Protein AF-A8LTN4-F1 (afdb_monomer_lite)

InterPro domains:
  IPR027417 P-loop containing nucleoside triphosphate hydrolase [G3DSA:3.40.50.300] (1-165)
  IPR027417 P-loop containing nucleoside triphosphate hydrolase [SSF52540] (2-183)

Radius of gyration: 18.14 Å; chains: 1; bounding box: 47×33×53 Å

Organism: Dinoroseobacter shibae (strain DSM 16493 / NCIMB 14021 / DFL 12) (NCBI:txid398580)

Structure (mmCIF, N/CA/C/O backbone):
data_AF-A8LTN4-F1
#
_entry.id   AF-A8LTN4-F1
#
loop_
_atom_site.group_PDB
_atom_site.id
_atom_site.type_symbol
_atom_site.label_atom_id
_atom_site.label_alt_id
_atom_site.label_comp_id
_atom_site.label_asym_id
_atom_site.label_entity_id
_atom_site.label_seq_id
_atom_site.pdbx_PDB_ins_code
_atom_site.Cartn_x
_atom_site.Cartn_y
_atom_site.Cartn_z
_atom_site.occupancy
_atom_site.B_iso_or_equiv
_atom_site.auth_seq_id
_atom_site.auth_comp_id
_atom_site.auth_asym_id
_atom_site.auth_atom_id
_atom_site.pdbx_PDB_model_num
ATOM 1 N N . MET A 1 1 ? -24.593 5.395 8.777 1.00 75.94 1 MET A N 1
ATOM 2 C CA . MET A 1 1 ? -23.132 5.478 8.560 1.00 75.94 1 MET A CA 1
ATOM 3 C C . MET A 1 1 ? -22.896 6.087 7.194 1.00 75.94 1 MET A C 1
ATOM 5 O O . MET A 1 1 ? -23.614 5.720 6.274 1.00 75.94 1 MET A O 1
ATOM 9 N N . ILE A 1 2 ? -21.955 7.022 7.079 1.00 84.44 2 ILE A N 1
ATOM 10 C CA . ILE A 1 2 ? -21.541 7.612 5.800 1.00 84.44 2 ILE A CA 1
ATOM 11 C C . ILE A 1 2 ? -20.083 7.209 5.598 1.00 84.44 2 ILE A C 1
ATOM 13 O O . ILE A 1 2 ? -19.276 7.388 6.509 1.00 84.44 2 ILE A O 1
ATOM 17 N N . CYS A 1 3 ? -19.772 6.638 4.438 1.00 87.94 3 CYS A N 1
ATOM 18 C CA . CYS A 1 3 ? -18.426 6.202 4.083 1.00 87.94 3 CYS A CA 1
ATOM 19 C C . CYS A 1 3 ? -17.972 6.952 2.832 1.00 87.94 3 CYS A C 1
ATOM 21 O O . CYS A 1 3 ? -18.744 7.077 1.883 1.00 87.94 3 CYS A O 1
ATOM 23 N N . ASP A 1 4 ? -16.717 7.392 2.825 1.00 90.94 4 ASP A N 1
ATOM 24 C CA . ASP A 1 4 ? -16.042 7.933 1.646 1.00 90.94 4 ASP A CA 1
ATOM 25 C C . ASP A 1 4 ? -14.815 7.073 1.328 1.00 90.94 4 ASP A C 1
ATOM 27 O O . ASP A 1 4 ? -14.063 6.693 2.229 1.00 90.94 4 ASP A O 1
ATOM 31 N N . ILE A 1 5 ? -14.627 6.739 0.050 1.00 90.12 5 ILE A N 1
ATOM 32 C CA . ILE A 1 5 ? -13.500 5.924 -0.415 1.00 90.12 5 ILE A CA 1
ATOM 33 C C . ILE A 1 5 ? -12.696 6.747 -1.416 1.00 90.12 5 ILE A C 1
ATOM 35 O O . ILE A 1 5 ? -12.924 6.691 -2.624 1.00 90.12 5 ILE A O 1
ATOM 39 N N . THR A 1 6 ? -11.704 7.472 -0.903 1.00 90.56 6 THR A N 1
ATOM 40 C CA . THR A 1 6 ? -10.815 8.308 -1.714 1.00 90.56 6 THR A CA 1
ATOM 41 C C . THR A 1 6 ? -9.360 7.843 -1.571 1.00 90.56 6 THR A C 1
ATOM 43 O O . THR A 1 6 ? -8.697 8.178 -0.589 1.00 90.56 6 THR A O 1
ATOM 46 N N . PRO A 1 7 ? -8.783 7.121 -2.560 1.00 87.56 7 PRO A N 1
ATOM 47 C CA . PRO A 1 7 ? -7.397 6.635 -2.489 1.00 87.56 7 PRO A CA 1
ATOM 48 C C . PRO A 1 7 ? -6.344 7.736 -2.293 1.00 87.56 7 PRO A C 1
ATOM 50 O O . PRO A 1 7 ? -5.258 7.481 -1.774 1.00 87.56 7 PRO A O 1
ATOM 53 N N . ALA A 1 8 ? -6.647 8.974 -2.702 1.00 89.56 8 ALA A N 1
ATOM 54 C CA . ALA A 1 8 ? -5.768 10.123 -2.492 1.00 89.56 8 ALA A CA 1
ATOM 55 C C . ALA A 1 8 ? -5.604 10.497 -1.008 1.00 89.56 8 ALA A C 1
ATOM 57 O O . ALA A 1 8 ? -4.622 11.153 -0.665 1.00 89.56 8 ALA A O 1
ATOM 58 N N . TYR A 1 9 ? -6.490 10.036 -0.118 1.00 92.94 9 TYR A N 1
ATOM 59 C CA . TYR A 1 9 ? -6.322 10.246 1.318 1.00 92.94 9 TYR A CA 1
ATOM 60 C C . TYR A 1 9 ? -5.067 9.569 1.858 1.00 92.94 9 TYR A C 1
ATOM 62 O O . TYR A 1 9 ? -4.409 10.136 2.718 1.00 92.94 9 TYR A O 1
ATOM 70 N N . GLY A 1 10 ? -4.635 8.454 1.261 1.00 90.06 10 GLY A N 1
ATOM 71 C CA . GLY A 1 10 ? -3.428 7.735 1.670 1.00 90.06 10 GLY A CA 1
ATOM 72 C C . GLY A 1 10 ? -2.110 8.500 1.495 1.00 90.06 10 GLY A C 1
ATOM 73 O O . GLY A 1 10 ? -1.066 7.946 1.817 1.00 90.06 10 GLY A O 1
ATOM 74 N N . VAL A 1 11 ? -2.109 9.739 0.985 1.00 92.31 11 VAL A N 1
ATOM 75 C CA . VAL A 1 11 ? -0.904 10.590 0.912 1.00 92.31 11 VAL A CA 1
ATOM 76 C C . VAL A 1 11 ? -1.016 11.885 1.715 1.00 92.31 11 VAL A C 1
ATOM 78 O O . VAL A 1 11 ? -0.105 12.714 1.657 1.00 92.31 11 VAL A O 1
ATOM 81 N N . LEU A 1 12 ? -2.089 12.060 2.484 1.00 94.00 12 LEU A N 1
ATOM 82 C CA . LEU A 1 12 ? -2.283 13.238 3.325 1.00 94.00 12 LEU A CA 1
ATOM 83 C C . LEU A 1 12 ? -1.253 13.308 4.460 1.00 94.00 12 LEU A C 1
ATOM 85 O O . LEU A 1 12 ? -0.535 12.349 4.755 1.00 94.00 12 LEU A O 1
ATOM 89 N N . ASN A 1 13 ? -1.151 14.488 5.069 1.00 95.00 13 ASN A N 1
ATOM 90 C CA . ASN A 1 13 ? -0.332 14.715 6.253 1.00 95.00 13 ASN A CA 1
ATOM 91 C C . ASN A 1 13 ? -1.188 14.616 7.531 1.00 95.00 13 ASN A C 1
ATOM 93 O O . ASN A 1 13 ? -2.418 14.615 7.482 1.00 95.00 13 ASN A O 1
ATOM 97 N N . THR A 1 14 ? -0.524 14.586 8.686 1.00 96.25 14 THR A N 1
ATOM 98 C CA . THR A 1 14 ? -1.176 14.507 10.002 1.00 96.25 14 THR A CA 1
ATOM 99 C C . THR A 1 14 ? -2.173 15.637 10.256 1.00 96.25 14 THR A C 1
ATOM 101 O O . THR A 1 14 ? -3.191 15.401 10.898 1.00 96.25 14 THR A O 1
ATOM 104 N N . ILE A 1 15 ? -1.911 16.851 9.759 1.00 96.44 15 ILE A N 1
ATOM 105 C CA . ILE A 1 15 ? -2.799 18.004 9.970 1.00 96.44 15 ILE A CA 1
ATOM 106 C C . ILE A 1 15 ? -4.160 17.728 9.329 1.00 96.44 15 ILE A C 1
ATOM 108 O O . ILE A 1 15 ? -5.178 17.857 9.998 1.00 96.44 15 ILE A O 1
ATOM 112 N N . ILE A 1 16 ? -4.189 17.267 8.076 1.00 95.44 16 ILE A N 1
ATOM 113 C CA . ILE A 1 16 ? -5.458 17.003 7.387 1.00 95.44 16 ILE A CA 1
ATOM 114 C C . ILE A 1 16 ? -6.234 15.863 8.056 1.00 95.44 16 ILE A C 1
ATOM 116 O O . ILE A 1 16 ? -7.442 15.983 8.238 1.00 95.44 16 ILE A O 1
ATOM 120 N N . TYR A 1 17 ? -5.568 14.791 8.495 1.00 95.44 17 TYR A N 1
ATOM 121 C CA . TYR A 1 17 ? -6.251 13.725 9.237 1.00 95.44 17 TYR A CA 1
ATOM 122 C C . TYR A 1 17 ? -6.862 14.220 10.559 1.00 95.44 17 TYR A C 1
ATOM 124 O O . TYR A 1 17 ? -7.960 13.794 10.916 1.00 95.44 17 TYR A O 1
ATOM 132 N N . LYS A 1 18 ? -6.199 15.153 11.261 1.00 94.38 18 LYS A N 1
ATOM 133 C CA . LYS A 1 18 ? -6.757 15.800 12.461 1.00 94.38 18 LYS A CA 1
ATOM 134 C C . LYS A 1 18 ? -7.977 16.658 12.136 1.00 94.38 18 LYS A C 1
ATOM 136 O O . LYS A 1 18 ? -8.949 16.624 12.884 1.00 94.38 18 LYS A O 1
ATOM 141 N N . GLU A 1 19 ? -7.965 17.379 11.018 1.00 94.25 19 GLU A N 1
ATOM 142 C CA . GLU A 1 19 ? -9.145 18.130 10.573 1.00 94.25 19 GLU A CA 1
ATOM 143 C C . GLU A 1 19 ? -10.324 17.201 10.252 1.00 94.25 19 GLU A C 1
ATOM 145 O O . GLU A 1 19 ? -11.451 17.492 10.641 1.00 94.25 19 GLU A O 1
ATOM 150 N N . MET A 1 20 ? -10.085 16.031 9.646 1.00 92.81 20 MET A N 1
ATOM 151 C CA . MET A 1 20 ? -11.151 15.040 9.416 1.00 92.81 20 MET A CA 1
ATOM 152 C C . MET A 1 20 ? -11.798 14.571 10.730 1.00 92.81 20 MET A C 1
ATOM 154 O O . MET A 1 20 ? -13.018 14.437 10.794 1.00 92.81 20 MET A O 1
ATOM 158 N N . GLN A 1 21 ? -11.002 14.389 11.789 1.00 90.94 21 GLN A N 1
ATOM 159 C CA . GLN A 1 21 ? -11.494 14.040 13.131 1.00 90.94 21 GLN A CA 1
ATOM 160 C C . GLN A 1 21 ? -12.301 15.165 13.801 1.00 90.94 21 GLN A C 1
ATOM 162 O O . GLN A 1 21 ? -13.123 14.895 14.674 1.00 90.94 21 GLN A O 1
ATOM 167 N N . ARG A 1 22 ? -12.094 16.428 13.405 1.00 90.56 22 ARG A N 1
ATOM 168 C CA . ARG A 1 22 ? -12.858 17.579 13.921 1.00 90.56 22 ARG A CA 1
ATOM 169 C C . ARG A 1 22 ? -14.252 17.686 13.316 1.00 90.56 22 ARG A C 1
ATOM 171 O O . ARG A 1 22 ? -15.144 18.226 13.962 1.00 90.56 22 ARG A O 1
ATOM 178 N N . VAL A 1 23 ? -14.440 17.186 12.096 1.00 89.56 23 VAL A N 1
ATOM 179 C CA . VAL A 1 23 ? -15.748 17.187 11.423 1.00 89.56 23 VAL A CA 1
ATOM 180 C C . VAL A 1 23 ? -16.678 16.146 12.049 1.00 89.56 23 VAL A C 1
ATOM 182 O O . VAL A 1 23 ? -17.850 16.426 12.287 1.00 89.56 23 VAL A O 1
ATOM 185 N N . ALA A 1 24 ? -16.161 14.945 12.311 1.00 85.56 24 ALA A N 1
ATOM 186 C CA . ALA A 1 24 ? -16.893 13.839 12.918 1.00 85.56 24 ALA A CA 1
ATOM 187 C C . ALA A 1 24 ? -15.905 12.822 13.521 1.00 85.56 24 ALA A C 1
ATOM 189 O O . ALA A 1 24 ? -14.755 12.777 13.076 1.00 85.56 24 ALA A O 1
ATOM 190 N N . PRO A 1 25 ? -16.336 11.957 14.465 1.00 84.19 25 PRO A N 1
ATOM 191 C CA . PRO A 1 25 ? -15.515 10.859 14.981 1.00 84.19 25 PRO A CA 1
ATOM 192 C C . PRO A 1 25 ? -15.275 9.806 13.887 1.00 84.19 25 PRO A C 1
ATOM 194 O O . PRO A 1 25 ? -15.961 8.785 13.802 1.00 84.19 25 PRO A O 1
ATOM 197 N N . ALA A 1 26 ? -14.327 10.088 12.996 1.00 91.06 26 ALA A N 1
ATOM 198 C CA . ALA A 1 26 ? -14.058 9.277 11.823 1.00 91.06 26 ALA A CA 1
ATOM 199 C C . ALA A 1 26 ? -13.293 8.001 12.199 1.00 91.06 26 ALA A C 1
ATOM 201 O O . ALA A 1 26 ? -12.460 7.984 13.109 1.00 91.06 26 ALA A O 1
ATOM 202 N N . LYS A 1 27 ? -13.564 6.929 11.456 1.00 94.25 27 LYS A N 1
ATOM 203 C CA . LYS A 1 27 ? -12.774 5.699 11.459 1.00 94.25 27 LYS A CA 1
ATOM 204 C C . LYS A 1 27 ? -12.014 5.622 10.142 1.00 94.25 27 LYS A C 1
ATOM 206 O O . LYS A 1 27 ? -12.600 5.806 9.077 1.00 94.25 27 LYS A O 1
ATOM 211 N N . PHE A 1 28 ? -10.722 5.349 10.211 1.00 95.69 28 PHE A N 1
ATOM 212 C CA . PHE A 1 28 ? -9.850 5.177 9.062 1.00 95.69 28 PHE A CA 1
ATOM 213 C C . PHE A 1 28 ? -9.640 3.689 8.793 1.00 95.69 28 PHE A C 1
ATOM 215 O O . PHE A 1 28 ? -9.231 2.934 9.672 1.00 95.69 28 PHE A O 1
ATOM 222 N N . LEU A 1 29 ? -9.890 3.277 7.555 1.00 95.62 29 LEU A N 1
ATOM 223 C CA . LEU A 1 29 ? -9.506 1.966 7.047 1.00 95.62 29 LEU A CA 1
ATOM 224 C C . LEU A 1 29 ? -8.377 2.181 6.042 1.00 95.62 29 LEU A C 1
ATOM 226 O O . LEU A 1 29 ? -8.580 2.798 4.996 1.00 95.62 29 LEU A O 1
ATOM 230 N N . PHE A 1 30 ? -7.184 1.692 6.367 1.00 95.75 30 PHE A N 1
ATOM 231 C CA . PHE A 1 30 ? -6.029 1.751 5.483 1.00 95.75 30 PHE A CA 1
ATOM 232 C C . PHE A 1 30 ? -5.754 0.377 4.877 1.00 95.75 30 PHE A C 1
ATOM 234 O O . PHE A 1 30 ? -5.423 -0.583 5.574 1.00 95.75 30 PHE A O 1
ATOM 241 N N . LEU A 1 31 ? -5.904 0.296 3.558 1.00 94.38 31 LEU A N 1
ATOM 242 C CA . LEU A 1 31 ? -5.712 -0.925 2.793 1.00 94.38 31 LEU A CA 1
ATOM 243 C C . LEU A 1 31 ? -4.354 -0.893 2.093 1.00 94.38 31 LEU A C 1
ATOM 245 O O . LEU A 1 31 ? -4.122 -0.076 1.200 1.00 94.38 31 LEU A O 1
ATOM 249 N N . MET A 1 32 ? -3.470 -1.800 2.487 1.00 95.19 32 MET A N 1
ATOM 250 C CA . MET A 1 32 ? -2.186 -2.015 1.829 1.00 95.19 32 MET A CA 1
ATOM 251 C C . MET A 1 32 ? -2.333 -3.081 0.749 1.00 95.19 32 MET A C 1
ATOM 253 O O . MET A 1 32 ? -3.198 -3.941 0.821 1.00 95.19 32 MET A O 1
ATOM 257 N N . ARG A 1 33 ? -1.462 -3.043 -0.247 1.00 94.75 33 ARG A N 1
ATOM 258 C CA . ARG A 1 33 ? -1.307 -4.078 -1.278 1.00 94.75 33 ARG A CA 1
ATOM 259 C C . ARG A 1 33 ? 0.184 -4.339 -1.446 1.00 94.75 33 ARG A C 1
ATOM 261 O O . ARG A 1 33 ? 0.963 -3.480 -1.027 1.00 94.75 33 ARG A O 1
ATOM 268 N N . ASP A 1 34 ? 0.596 -5.445 -2.053 1.00 95.62 34 ASP A N 1
ATOM 269 C CA . ASP A 1 34 ? 2.007 -5.668 -2.380 1.00 95.62 34 ASP A CA 1
ATOM 270 C C . ASP A 1 34 ? 2.629 -4.380 -2.971 1.00 95.62 34 ASP A C 1
ATOM 272 O O . ASP A 1 34 ? 2.089 -3.829 -3.943 1.00 95.62 34 ASP A O 1
ATOM 276 N N . PRO A 1 35 ? 3.684 -3.816 -2.338 1.00 95.38 35 PRO A N 1
ATOM 277 C CA . PRO A 1 35 ? 4.256 -2.535 -2.731 1.00 95.38 35 PRO A CA 1
ATOM 278 C C . PRO A 1 35 ? 4.587 -2.447 -4.222 1.00 95.38 35 PRO A C 1
ATOM 280 O O . PRO A 1 35 ? 4.307 -1.405 -4.835 1.00 95.38 35 PRO A O 1
ATOM 283 N N . VAL A 1 36 ? 5.135 -3.526 -4.797 1.00 96.00 36 VAL A N 1
ATOM 284 C CA . VAL A 1 36 ? 5.486 -3.611 -6.218 1.00 96.00 36 VAL A CA 1
ATOM 285 C C . VAL A 1 36 ? 4.234 -3.673 -7.085 1.00 96.00 36 VAL A C 1
ATOM 287 O O . VAL A 1 36 ? 4.115 -2.856 -7.996 1.00 96.00 36 VAL A O 1
ATOM 290 N N . ASP A 1 37 ? 3.264 -4.542 -6.795 1.00 93.88 37 ASP A N 1
ATOM 291 C CA . ASP A 1 37 ? 2.034 -4.649 -7.596 1.00 93.88 37 ASP A CA 1
ATOM 292 C C . ASP A 1 37 ? 1.206 -3.363 -7.567 1.00 93.88 37 ASP A C 1
ATOM 294 O O . ASP A 1 37 ? 0.667 -2.917 -8.590 1.00 93.88 37 ASP A O 1
ATOM 298 N N . ARG A 1 38 ? 1.129 -2.718 -6.399 1.00 92.81 38 ARG A N 1
ATOM 299 C CA . ARG A 1 38 ? 0.486 -1.412 -6.247 1.00 92.81 38 ARG A CA 1
ATOM 300 C C . ARG A 1 38 ? 1.206 -0.356 -7.083 1.00 92.81 38 ARG A C 1
ATOM 302 O O . ARG A 1 38 ? 0.535 0.422 -7.769 1.00 92.81 38 ARG A O 1
ATOM 309 N N . LEU A 1 39 ? 2.543 -0.315 -7.056 1.00 93.88 39 LEU A N 1
ATOM 310 C CA . LEU A 1 39 ? 3.293 0.657 -7.852 1.00 93.88 39 LEU A CA 1
ATOM 311 C C . LEU A 1 39 ? 3.150 0.374 -9.344 1.00 93.88 39 LEU A C 1
ATOM 313 O O . LEU A 1 39 ? 2.869 1.289 -10.109 1.00 93.88 39 LEU A O 1
ATOM 317 N N . TRP A 1 40 ? 3.262 -0.887 -9.751 1.00 94.44 40 TRP A N 1
ATOM 318 C CA . TRP A 1 40 ? 3.098 -1.311 -11.135 1.00 94.44 40 TRP A CA 1
ATOM 319 C C . TRP A 1 40 ? 1.730 -0.921 -11.692 1.00 94.44 40 TRP A C 1
ATOM 321 O O . TRP A 1 40 ? 1.630 -0.381 -12.794 1.00 94.44 40 TRP A O 1
ATOM 331 N N . SER A 1 41 ? 0.665 -1.095 -10.904 1.00 91.12 41 SER A N 1
ATOM 332 C CA . SER A 1 41 ? -0.665 -0.611 -11.277 1.00 91.12 41 SER A CA 1
ATOM 333 C C . SER A 1 41 ? -0.681 0.901 -11.521 1.00 91.12 41 SER A C 1
ATOM 335 O O . SER A 1 41 ? -1.288 1.358 -12.488 1.00 91.12 41 SER A O 1
ATOM 337 N N . GLN A 1 42 ? 0.014 1.683 -10.690 1.00 90.75 42 GLN A N 1
ATOM 338 C CA . GLN A 1 42 ? 0.129 3.133 -10.876 1.00 90.75 42 GLN A CA 1
ATOM 339 C C . GLN A 1 42 ? 0.945 3.510 -12.109 1.00 90.75 42 GLN A C 1
ATOM 341 O O . GLN A 1 42 ? 0.573 4.464 -12.789 1.00 90.75 42 GLN A O 1
ATOM 346 N N . VAL A 1 43 ? 2.010 2.766 -12.424 1.00 93.06 43 VAL A N 1
ATOM 347 C CA . VAL A 1 43 ? 2.780 2.958 -13.662 1.00 93.06 43 VAL A CA 1
ATOM 348 C C . VAL A 1 43 ? 1.876 2.759 -14.869 1.00 93.06 43 VAL A C 1
ATOM 350 O O . VAL A 1 43 ? 1.751 3.669 -15.687 1.00 93.06 43 VAL A O 1
ATOM 353 N N . ARG A 1 44 ? 1.172 1.621 -14.937 1.00 93.31 44 ARG A N 1
ATOM 354 C CA . ARG A 1 44 ? 0.261 1.311 -16.046 1.00 93.31 44 ARG A CA 1
ATOM 355 C C . ARG A 1 44 ? -0.818 2.377 -16.211 1.00 93.31 44 ARG A C 1
ATOM 357 O O . ARG A 1 44 ? -1.013 2.878 -17.313 1.00 93.31 44 ARG A O 1
ATOM 364 N N . MET A 1 45 ? -1.481 2.768 -15.120 1.00 90.31 45 MET A N 1
ATOM 365 C CA . MET A 1 45 ? -2.502 3.822 -15.153 1.00 90.31 45 MET A CA 1
ATOM 366 C C . MET A 1 45 ? -1.920 5.173 -15.587 1.00 90.31 45 MET A C 1
ATOM 368 O O . MET A 1 45 ? -2.521 5.871 -16.396 1.00 90.31 45 MET A O 1
ATOM 372 N N . GLY A 1 46 ? -0.742 5.537 -15.076 1.00 90.38 46 GLY A N 1
ATOM 373 C CA . GLY A 1 46 ? -0.084 6.801 -15.393 1.00 90.38 46 GLY A CA 1
ATOM 374 C C . GLY A 1 46 ? 0.424 6.882 -16.833 1.00 90.38 46 GLY A C 1
ATOM 375 O O . GLY A 1 46 ? 0.434 7.970 -17.401 1.00 90.38 46 GLY A O 1
ATOM 376 N N . VAL A 1 47 ? 0.834 5.762 -17.435 1.00 92.38 47 VAL A N 1
ATOM 377 C CA . VAL A 1 47 ? 1.190 5.693 -18.861 1.00 92.38 47 VAL A CA 1
ATOM 378 C C . VAL A 1 47 ? -0.069 5.713 -19.729 1.00 92.38 47 VAL A C 1
ATOM 380 O O . VAL A 1 47 ? -0.110 6.470 -20.694 1.00 92.38 47 VAL A O 1
ATOM 383 N N . ALA A 1 48 ? -1.107 4.957 -19.357 1.00 89.69 48 ALA A N 1
ATOM 384 C CA . ALA A 1 48 ? -2.368 4.887 -20.099 1.00 89.69 48 ALA A CA 1
ATOM 385 C C . ALA A 1 48 ? -3.143 6.216 -20.110 1.00 89.69 48 ALA A C 1
ATOM 387 O O . ALA A 1 48 ? -3.838 6.508 -21.073 1.00 89.69 48 ALA A O 1
ATOM 388 N N . ALA A 1 49 ? -3.005 7.040 -19.068 1.00 89.56 49 ALA A N 1
ATOM 389 C CA . ALA A 1 49 ? -3.665 8.344 -18.974 1.00 89.56 49 ALA A CA 1
ATOM 390 C C . ALA A 1 49 ? -2.967 9.469 -19.768 1.00 89.56 49 ALA A C 1
ATOM 392 O O . ALA A 1 49 ? -3.421 10.613 -19.740 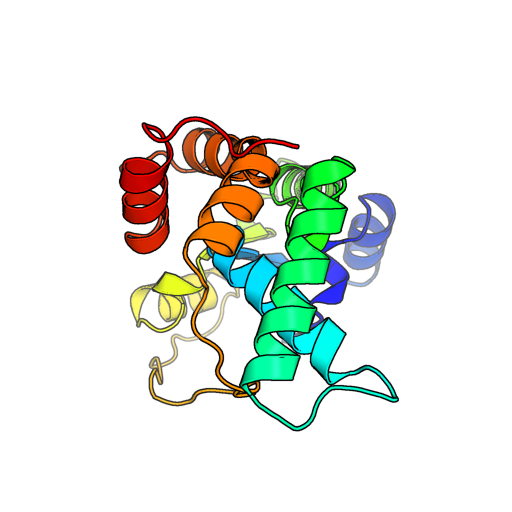1.00 89.56 49 ALA A O 1
ATOM 393 N N . ARG A 1 50 ? -1.840 9.199 -20.441 1.00 90.25 50 ARG A N 1
ATOM 394 C CA . ARG A 1 50 ? -1.132 10.216 -21.238 1.00 90.25 50 ARG A CA 1
ATOM 395 C C . ARG A 1 50 ? -1.894 10.505 -22.529 1.00 90.25 50 ARG A C 1
ATOM 397 O O . ARG A 1 50 ? -2.370 9.588 -23.181 1.00 90.25 50 ARG A O 1
ATOM 404 N N . ALA A 1 51 ? -1.885 11.765 -22.968 1.00 81.50 51 ALA A N 1
ATOM 405 C CA . ALA A 1 51 ? -2.510 12.176 -24.232 1.00 81.50 51 ALA A CA 1
ATOM 406 C C . ALA A 1 51 ? -1.958 11.436 -25.471 1.00 81.50 51 ALA A C 1
ATOM 408 O O . ALA A 1 51 ? -2.647 11.320 -26.474 1.00 81.50 51 ALA A O 1
ATOM 409 N N . LYS A 1 52 ? -0.716 10.938 -25.397 1.00 86.81 52 LYS A N 1
ATOM 410 C CA . LYS A 1 52 ? -0.067 10.097 -26.416 1.00 86.81 52 LYS A CA 1
ATOM 411 C C . LYS A 1 52 ? 0.297 8.728 -25.831 1.00 86.81 52 LYS A C 1
ATOM 413 O O . LYS A 1 52 ? 1.457 8.321 -25.877 1.00 86.81 52 LYS A O 1
ATOM 418 N N . ALA A 1 53 ? -0.648 8.087 -25.147 1.00 85.00 53 ALA A N 1
ATOM 419 C CA . ALA A 1 53 ? -0.446 6.741 -24.623 1.00 85.00 53 ALA A CA 1
ATOM 420 C C . ALA A 1 53 ? -0.268 5.750 -25.791 1.00 85.00 53 ALA A C 1
ATOM 422 O O . ALA A 1 53 ? -1.045 5.816 -26.742 1.00 85.00 53 ALA A O 1
ATOM 423 N N . PRO A 1 54 ? 0.721 4.839 -25.743 1.00 86.19 54 PRO A N 1
ATOM 424 C CA . PRO A 1 54 ? 0.881 3.846 -26.795 1.00 86.19 54 PRO A CA 1
ATOM 425 C C . PRO A 1 54 ? -0.325 2.907 -26.878 1.00 86.19 54 PRO A C 1
ATOM 427 O O . PRO A 1 54 ? -0.739 2.320 -25.872 1.00 86.19 54 PRO A O 1
ATOM 430 N N . GLU A 1 55 ? -0.877 2.748 -28.078 1.00 86.19 55 GLU A N 1
ATOM 431 C CA . GLU A 1 55 ? -1.972 1.811 -28.339 1.00 86.19 55 GLU A CA 1
ATOM 432 C C . GLU A 1 55 ? -1.456 0.382 -28.506 1.00 86.19 55 GLU A C 1
ATOM 434 O O . GLU A 1 55 ? -2.092 -0.553 -28.018 1.00 86.19 55 GLU A O 1
ATOM 439 N N . ASP A 1 56 ? -0.268 0.204 -29.086 1.00 91.44 56 ASP A N 1
ATOM 440 C CA . ASP A 1 56 ? 0.364 -1.105 -29.223 1.00 91.44 56 ASP A CA 1
ATOM 441 C C . ASP A 1 56 ? 0.800 -1.674 -27.850 1.00 91.44 56 ASP A C 1
ATOM 443 O O . ASP A 1 56 ? 1.348 -0.938 -27.017 1.00 91.44 56 ASP A O 1
ATOM 447 N N . PRO A 1 57 ? 0.527 -2.961 -27.548 1.00 88.62 57 PRO A N 1
ATOM 448 C CA . PRO A 1 57 ? 0.928 -3.584 -26.287 1.00 88.62 57 PRO A CA 1
ATOM 449 C C . PRO A 1 57 ? 2.435 -3.569 -26.009 1.00 88.62 57 PRO A C 1
ATOM 451 O O . PRO A 1 57 ? 2.815 -3.344 -24.858 1.00 88.62 57 PRO A O 1
ATOM 454 N N . ALA A 1 58 ? 3.281 -3.781 -27.020 1.00 90.62 58 ALA A N 1
ATOM 455 C CA . ALA A 1 58 ? 4.731 -3.811 -26.847 1.00 90.62 58 ALA A CA 1
ATOM 456 C C . ALA A 1 58 ? 5.277 -2.405 -26.568 1.00 90.62 58 ALA A C 1
ATOM 458 O O . ALA A 1 58 ? 6.079 -2.225 -25.648 1.00 90.62 58 ALA A O 1
ATOM 459 N N . ASP A 1 59 ? 4.772 -1.388 -27.271 1.00 93.00 59 ASP A N 1
ATOM 460 C CA . ASP A 1 59 ? 5.141 0.007 -26.998 1.00 93.00 59 ASP A CA 1
ATOM 461 C C . ASP A 1 59 ? 4.663 0.465 -25.611 1.00 93.00 59 ASP A C 1
ATOM 463 O O . ASP A 1 59 ? 5.356 1.209 -24.907 1.00 93.00 59 ASP A O 1
ATOM 467 N N . PHE A 1 60 ? 3.484 0.005 -25.178 1.00 92.62 60 PHE A N 1
ATOM 468 C CA . PHE A 1 60 ? 2.965 0.287 -23.841 1.00 92.62 60 PHE A CA 1
ATOM 469 C C . PHE A 1 60 ? 3.838 -0.343 -22.748 1.00 92.62 60 PHE A C 1
ATOM 471 O O . PHE A 1 60 ? 4.152 0.319 -21.751 1.00 92.62 60 PHE A O 1
ATOM 478 N N . GLU A 1 61 ? 4.265 -1.592 -22.943 1.00 94.06 61 GLU A N 1
ATOM 479 C CA . GLU A 1 61 ? 5.210 -2.268 -22.055 1.00 94.06 61 GLU A CA 1
ATOM 480 C C . GLU A 1 61 ? 6.549 -1.527 -21.993 1.00 94.06 61 GLU A C 1
ATOM 482 O O . GLU A 1 61 ? 7.019 -1.197 -20.899 1.00 94.06 61 GLU A O 1
ATOM 487 N N . ALA A 1 62 ? 7.116 -1.177 -23.151 1.00 94.25 62 ALA A N 1
ATOM 488 C CA . ALA A 1 62 ? 8.369 -0.437 -23.247 1.00 94.25 62 ALA A CA 1
ATOM 489 C C . ALA A 1 62 ? 8.287 0.924 -22.535 1.00 94.25 62 ALA A C 1
ATOM 491 O O . ALA A 1 62 ? 9.201 1.297 -21.793 1.00 94.25 62 ALA A O 1
ATOM 492 N N . ALA A 1 63 ? 7.172 1.646 -22.682 1.00 94.44 63 ALA A N 1
ATOM 493 C CA . ALA A 1 63 ? 6.940 2.915 -21.997 1.00 94.44 63 ALA A CA 1
ATOM 494 C C . ALA A 1 63 ? 6.826 2.757 -20.469 1.00 94.44 63 ALA A C 1
ATOM 496 O O . ALA A 1 63 ? 7.346 3.593 -19.719 1.00 94.44 63 ALA A O 1
ATOM 497 N N . CYS A 1 64 ? 6.173 1.691 -19.992 1.00 95.00 64 CYS A N 1
ATOM 498 C CA . CYS A 1 64 ? 6.098 1.375 -18.563 1.00 95.00 64 CYS A CA 1
ATOM 499 C C . CYS A 1 64 ? 7.477 1.010 -17.998 1.00 95.00 64 CYS A C 1
ATOM 501 O O . CYS A 1 64 ? 7.867 1.510 -16.941 1.00 95.00 64 CYS A O 1
ATOM 503 N N . LEU A 1 65 ? 8.248 0.192 -18.714 1.00 95.31 65 LEU A N 1
ATOM 504 C CA . LEU A 1 65 ? 9.593 -0.200 -18.304 1.00 95.31 65 LEU A CA 1
ATOM 505 C C . LEU A 1 65 ? 10.557 0.995 -18.294 1.00 95.31 65 LEU A C 1
ATOM 507 O O . LEU A 1 65 ? 11.310 1.168 -17.337 1.00 95.31 65 LEU A O 1
ATOM 511 N N . ALA A 1 66 ? 10.488 1.872 -19.300 1.00 94.62 66 ALA A N 1
ATOM 512 C CA . ALA A 1 66 ? 11.267 3.110 -19.341 1.00 94.62 66 ALA A CA 1
ATOM 513 C C . ALA A 1 66 ? 10.964 4.022 -18.140 1.00 94.62 66 ALA A C 1
ATOM 515 O O . ALA A 1 66 ? 11.878 4.597 -17.547 1.00 94.62 66 ALA A O 1
ATOM 516 N N . TRP A 1 67 ? 9.693 4.111 -17.731 1.00 94.81 67 TRP A N 1
ATOM 517 C CA . TRP A 1 67 ? 9.299 4.848 -16.528 1.00 94.81 67 TRP A CA 1
ATOM 518 C C . TRP A 1 67 ? 9.951 4.276 -15.264 1.00 94.81 67 TRP A C 1
ATOM 520 O O . TRP A 1 67 ? 10.423 5.049 -14.424 1.00 94.81 67 TRP A O 1
ATOM 530 N N . VAL A 1 68 ? 9.978 2.942 -15.132 1.00 95.38 68 VAL A N 1
ATOM 531 C CA . VAL A 1 68 ? 10.574 2.247 -13.979 1.00 95.38 68 VAL A CA 1
ATOM 532 C C . VAL A 1 68 ? 12.084 2.455 -13.953 1.00 95.38 68 VAL A C 1
ATOM 534 O O . VAL A 1 68 ? 12.611 2.862 -12.920 1.00 95.38 68 VAL A O 1
ATOM 537 N N . ARG A 1 69 ? 12.766 2.252 -15.088 1.00 94.56 69 ARG A N 1
ATOM 538 C CA . ARG A 1 69 ? 14.217 2.463 -15.226 1.00 94.56 69 ARG A CA 1
ATOM 539 C C . ARG A 1 69 ? 14.625 3.872 -14.807 1.00 94.56 69 ARG A C 1
ATOM 541 O O . ARG A 1 69 ? 15.502 4.021 -13.965 1.00 94.56 69 ARG A O 1
ATOM 548 N N . GLU A 1 70 ? 13.951 4.898 -15.325 1.00 93.31 70 GLU A N 1
ATOM 549 C CA . GLU A 1 70 ? 14.307 6.290 -15.020 1.00 93.31 70 GLU A CA 1
ATOM 550 C C . GLU A 1 70 ? 14.124 6.641 -13.536 1.00 93.31 70 GLU A C 1
ATOM 552 O O . GLU A 1 70 ? 14.937 7.354 -12.946 1.00 93.31 70 GLU A O 1
ATOM 557 N N . ARG A 1 71 ? 13.067 6.136 -12.892 1.00 91.94 71 ARG A N 1
ATOM 558 C CA . ARG A 1 71 ? 12.832 6.396 -11.462 1.00 91.94 71 ARG A CA 1
ATOM 559 C C . ARG A 1 71 ? 13.727 5.590 -10.546 1.00 91.94 71 ARG A C 1
ATOM 561 O O . ARG A 1 71 ? 14.093 6.104 -9.496 1.00 91.94 71 ARG A O 1
ATOM 568 N N . HIS A 1 72 ? 14.065 4.366 -10.935 1.00 91.81 72 HIS A N 1
ATOM 569 C CA . HIS A 1 72 ? 15.047 3.557 -10.223 1.00 91.81 72 HIS A CA 1
ATOM 570 C C . HIS A 1 72 ? 16.423 4.230 -10.265 1.00 91.81 72 HIS A C 1
ATOM 572 O O . HIS A 1 72 ? 17.003 4.485 -9.218 1.00 91.81 72 HIS A O 1
ATOM 578 N N . ARG A 1 73 ? 16.872 4.664 -11.452 1.00 90.06 73 ARG A N 1
ATOM 579 C CA . ARG A 1 73 ? 18.138 5.392 -11.644 1.00 90.06 73 ARG A CA 1
ATOM 580 C C . ARG A 1 73 ? 18.240 6.679 -10.817 1.00 90.06 73 ARG A C 1
ATOM 582 O O . ARG A 1 73 ? 19.334 7.082 -10.439 1.00 90.06 73 ARG A O 1
ATOM 589 N N . THR A 1 74 ? 17.113 7.350 -10.574 1.00 87.31 74 THR A N 1
ATOM 590 C CA . THR A 1 74 ? 17.056 8.644 -9.870 1.00 87.31 74 THR A CA 1
ATOM 591 C C . THR A 1 74 ? 16.626 8.552 -8.403 1.00 87.31 74 THR A C 1
ATOM 593 O O . THR A 1 74 ? 16.326 9.592 -7.823 1.00 87.31 74 THR A O 1
ATOM 596 N N . ASP A 1 75 ? 16.552 7.350 -7.811 1.00 81.81 75 ASP A N 1
ATOM 597 C CA . ASP A 1 75 ? 16.093 7.120 -6.422 1.00 81.81 75 ASP A CA 1
ATOM 598 C C . ASP A 1 75 ? 14.706 7.699 -6.114 1.00 81.81 75 ASP A C 1
ATOM 600 O O . ASP A 1 75 ? 14.351 8.067 -4.995 1.00 81.81 75 ASP A O 1
ATOM 604 N N . LYS A 1 76 ? 13.863 7.799 -7.139 1.00 84.31 76 LYS A N 1
ATOM 605 C CA . LYS A 1 76 ? 12.524 8.374 -6.993 1.00 84.31 76 LYS A CA 1
ATOM 606 C C . LYS A 1 76 ? 11.469 7.339 -6.647 1.00 84.31 76 LYS A C 1
ATOM 608 O O . LYS A 1 76 ? 10.333 7.741 -6.427 1.00 84.31 76 LYS A O 1
ATOM 613 N N . ILE A 1 77 ? 11.802 6.045 -6.630 1.00 85.25 77 ILE A N 1
ATOM 614 C CA . ILE A 1 77 ? 10.852 4.964 -6.316 1.00 85.25 77 ILE A CA 1
ATOM 615 C C . ILE A 1 77 ? 10.467 4.978 -4.832 1.00 85.25 77 ILE A C 1
ATOM 617 O O . ILE A 1 77 ? 9.276 4.944 -4.526 1.00 85.25 77 ILE A O 1
ATOM 621 N N . GLU A 1 78 ? 11.444 5.089 -3.933 1.00 79.88 78 GLU A N 1
ATOM 622 C CA . GLU A 1 78 ? 11.225 5.117 -2.478 1.00 79.88 78 GLU A CA 1
ATOM 623 C C . GLU A 1 78 ? 10.344 6.300 -2.039 1.00 79.88 78 GLU A C 1
ATOM 625 O O . GLU A 1 78 ? 9.536 6.182 -1.124 1.00 79.88 78 GLU A O 1
ATOM 630 N N . ASN A 1 79 ? 10.432 7.417 -2.768 1.00 78.69 79 ASN A N 1
ATOM 631 C CA . ASN A 1 79 ? 9.739 8.672 -2.478 1.00 78.69 79 ASN A CA 1
ATOM 632 C C . ASN A 1 79 ? 8.310 8.736 -3.051 1.00 78.69 79 ASN A C 1
ATOM 634 O O . ASN A 1 79 ? 7.642 9.774 -3.003 1.00 78.69 79 ASN A O 1
ATOM 638 N N . ILE A 1 80 ? 7.803 7.645 -3.630 1.00 86.88 80 ILE A N 1
ATOM 639 C CA . ILE A 1 80 ? 6.435 7.613 -4.151 1.00 86.88 80 ILE A CA 1
ATOM 640 C C . ILE A 1 80 ? 5.480 7.452 -2.976 1.00 86.88 80 ILE A C 1
ATOM 642 O O . ILE A 1 80 ? 5.209 6.342 -2.539 1.00 86.88 80 ILE A O 1
ATOM 646 N N . HIS A 1 81 ? 4.891 8.559 -2.516 1.00 85.69 81 HIS A N 1
ATOM 647 C CA . HIS A 1 81 ? 4.054 8.592 -1.306 1.00 85.69 81 HIS A CA 1
ATOM 648 C C . HIS A 1 81 ? 2.948 7.532 -1.258 1.00 85.69 81 HIS A C 1
ATOM 650 O O . HIS A 1 81 ? 2.611 7.036 -0.193 1.00 85.69 81 HIS A O 1
ATOM 656 N N . ARG A 1 82 ? 2.358 7.159 -2.402 1.00 85.31 82 ARG A N 1
ATOM 657 C CA . ARG A 1 82 ? 1.309 6.124 -2.426 1.00 85.31 82 ARG A CA 1
ATOM 658 C C . ARG A 1 82 ? 1.843 4.713 -2.134 1.00 85.31 82 ARG A C 1
ATOM 660 O O . ARG A 1 82 ? 1.031 3.806 -1.994 1.00 85.31 82 ARG A O 1
ATOM 667 N N . ALA A 1 83 ? 3.159 4.525 -2.169 1.00 87.94 83 ALA A N 1
ATOM 668 C CA . ALA A 1 83 ? 3.909 3.317 -1.822 1.00 87.94 83 ALA A CA 1
ATOM 669 C C . ALA A 1 83 ? 4.482 3.349 -0.413 1.00 87.94 83 ALA A C 1
ATOM 671 O O . ALA A 1 83 ? 4.933 2.321 0.078 1.00 87.94 83 ALA A O 1
ATOM 672 N N . ASP A 1 84 ? 4.492 4.531 0.193 1.00 92.69 84 ASP A N 1
ATOM 673 C CA . ASP A 1 84 ? 5.187 4.802 1.434 1.00 92.69 84 ASP A CA 1
ATOM 674 C C . ASP A 1 84 ? 4.260 4.526 2.622 1.00 92.69 84 ASP A C 1
ATOM 676 O O . ASP A 1 84 ? 3.664 5.425 3.221 1.00 92.69 84 ASP A O 1
ATOM 680 N N . TYR A 1 85 ? 4.070 3.236 2.903 1.00 95.00 85 TYR A N 1
ATOM 681 C CA . TYR A 1 85 ? 3.199 2.755 3.974 1.00 95.00 85 TYR A CA 1
ATOM 682 C C . TYR A 1 85 ? 3.704 3.201 5.340 1.00 95.00 85 TYR A C 1
ATOM 684 O O . TYR A 1 85 ? 2.883 3.561 6.185 1.00 95.00 85 TYR A O 1
ATOM 692 N N . ALA A 1 86 ? 5.028 3.238 5.524 1.00 95.44 86 ALA A N 1
ATOM 693 C CA . ALA A 1 86 ? 5.659 3.726 6.742 1.00 95.44 86 ALA A CA 1
ATOM 694 C C . ALA A 1 86 ? 5.217 5.159 7.052 1.00 95.44 86 ALA A C 1
ATOM 696 O O . ALA A 1 86 ? 4.629 5.415 8.105 1.00 95.44 86 ALA A O 1
ATOM 697 N N . ARG A 1 87 ? 5.397 6.078 6.095 1.00 95.38 87 ARG A N 1
ATOM 698 C CA . ARG A 1 87 ? 4.946 7.467 6.232 1.00 95.38 87 ARG A CA 1
ATOM 699 C C . ARG A 1 87 ? 3.445 7.549 6.469 1.00 95.38 87 ARG A C 1
ATOM 701 O O . ARG A 1 87 ? 3.008 8.281 7.351 1.00 95.38 87 ARG A O 1
ATOM 708 N N . THR A 1 88 ? 2.632 6.870 5.663 1.00 95.50 88 THR A N 1
ATOM 709 C CA . THR A 1 88 ? 1.175 7.032 5.746 1.00 95.50 88 THR A CA 1
ATOM 710 C C . THR A 1 88 ? 0.617 6.549 7.079 1.00 95.50 88 THR A C 1
ATOM 712 O O . THR A 1 88 ? -0.197 7.260 7.674 1.00 95.50 88 THR A O 1
ATOM 715 N N . LEU A 1 89 ? 1.081 5.399 7.574 1.00 96.06 89 LEU A N 1
ATOM 716 C CA . LEU A 1 89 ? 0.681 4.894 8.884 1.00 96.06 89 LEU A CA 1
ATOM 717 C C . LEU A 1 89 ? 1.198 5.786 10.009 1.00 96.06 89 LEU A C 1
ATOM 719 O O . LEU A 1 89 ? 0.404 6.160 10.863 1.00 96.06 89 LEU A O 1
ATOM 723 N N . GLU A 1 90 ? 2.453 6.238 9.955 1.00 96.19 90 GLU A N 1
ATOM 724 C CA . GLU A 1 90 ? 2.981 7.201 10.928 1.00 96.19 90 GLU A CA 1
ATOM 725 C C . GLU A 1 90 ? 2.110 8.474 10.986 1.00 96.19 90 GLU A C 1
ATOM 727 O O . GLU A 1 90 ? 1.732 8.943 12.063 1.00 96.19 90 GLU A O 1
ATOM 732 N N . LYS A 1 91 ? 1.737 9.043 9.829 1.00 96.56 91 LYS A N 1
ATOM 733 C CA . LYS A 1 91 ? 0.914 10.262 9.787 1.00 96.56 91 LYS A CA 1
ATOM 734 C C . LYS A 1 91 ? -0.507 10.042 10.304 1.00 96.56 91 LYS A C 1
ATOM 736 O O . LYS A 1 91 ? -1.014 10.948 10.970 1.00 96.56 91 LYS A O 1
ATOM 741 N N . LEU A 1 92 ? -1.126 8.898 9.996 1.00 95.62 92 LEU A N 1
ATOM 742 C CA . LEU A 1 92 ? -2.449 8.508 10.501 1.00 95.62 92 LEU A CA 1
ATOM 743 C C . LEU A 1 92 ? -2.422 8.307 12.017 1.00 95.62 92 LEU A C 1
ATOM 745 O O . LEU A 1 92 ? -3.233 8.885 12.731 1.00 95.62 92 LEU A O 1
ATOM 749 N N . GLU A 1 93 ? -1.463 7.537 12.522 1.00 95.44 93 GLU A N 1
ATOM 750 C CA . GLU A 1 93 ? -1.340 7.229 13.948 1.00 95.44 93 GLU A CA 1
ATOM 751 C C . GLU A 1 93 ? -1.088 8.485 14.784 1.00 95.44 93 GLU A C 1
ATOM 753 O O . GLU A 1 93 ? -1.693 8.645 15.843 1.00 95.44 93 GLU A O 1
ATOM 758 N N . ASN A 1 94 ? -0.273 9.416 14.281 1.00 95.88 94 ASN A N 1
ATOM 759 C CA . ASN A 1 94 ? -0.026 10.714 14.918 1.00 95.88 94 ASN A CA 1
ATOM 760 C C . ASN A 1 94 ? -1.232 11.670 14.875 1.00 95.88 94 ASN A C 1
ATOM 762 O O . ASN A 1 94 ? -1.235 12.704 15.553 1.00 95.88 94 ASN A O 1
ATOM 766 N N . ALA A 1 95 ? -2.238 11.377 14.050 1.00 95.00 95 ALA A N 1
ATOM 767 C CA . ALA A 1 95 ? -3.477 12.144 14.002 1.00 95.00 95 ALA A CA 1
ATOM 768 C C . ALA A 1 95 ? -4.523 11.645 15.006 1.00 95.00 95 ALA A C 1
ATOM 770 O O . ALA A 1 95 ? -5.448 12.392 15.322 1.00 95.00 95 ALA A O 1
ATOM 771 N N . LEU A 1 96 ? -4.368 10.417 15.506 1.00 94.25 96 LEU A N 1
ATOM 772 C CA . LEU A 1 96 ? -5.315 9.755 16.396 1.00 94.25 96 LEU A CA 1
ATOM 773 C C . LEU A 1 96 ? -4.817 9.765 17.851 1.00 94.25 96 LEU A C 1
ATOM 775 O O . LEU A 1 96 ? -3.623 9.535 18.076 1.00 94.25 96 LEU A O 1
ATOM 779 N N . PRO A 1 97 ? -5.702 9.979 18.844 1.00 92.44 97 PRO A N 1
ATOM 780 C CA . PRO A 1 97 ? -5.357 9.777 20.249 1.00 92.44 97 PRO A CA 1
ATOM 781 C C . PRO A 1 97 ? -4.908 8.333 20.493 1.00 92.44 97 PRO A C 1
ATOM 783 O O . PRO A 1 97 ? -5.481 7.394 19.934 1.00 92.44 97 PRO A O 1
ATOM 786 N N . VAL A 1 98 ? -3.888 8.145 21.331 1.00 93.25 98 VAL A N 1
ATOM 787 C CA . VAL A 1 98 ? -3.280 6.825 21.577 1.00 93.25 98 VAL A CA 1
ATOM 788 C C . VAL A 1 98 ? -4.313 5.841 22.132 1.00 93.25 98 VAL A C 1
ATOM 790 O O . VAL A 1 98 ? -4.335 4.682 21.738 1.00 93.25 98 VAL A O 1
ATOM 793 N N . GLU A 1 99 ? -5.220 6.329 22.973 1.00 93.12 99 GLU A N 1
ATOM 794 C CA . GLU A 1 99 ? -6.219 5.558 23.716 1.00 93.12 99 GLU A CA 1
ATOM 795 C C . GLU A 1 99 ? -7.347 5.028 22.825 1.00 93.12 99 GLU A C 1
ATOM 797 O O . GLU A 1 99 ? -8.034 4.075 23.182 1.00 93.12 99 GLU A O 1
ATOM 802 N N . THR A 1 100 ? -7.566 5.660 21.671 1.00 90.81 100 THR A N 1
ATOM 803 C CA . THR A 1 100 ? -8.679 5.334 20.762 1.00 90.81 100 THR A CA 1
ATOM 804 C C . THR A 1 100 ? -8.206 4.789 19.420 1.00 90.81 100 THR A C 1
ATOM 806 O O . THR A 1 100 ? -9.025 4.289 18.642 1.00 90.81 100 THR A O 1
ATOM 809 N N . ARG A 1 101 ? -6.891 4.805 19.166 1.00 91.56 101 ARG A N 1
ATOM 810 C CA . ARG A 1 101 ? -6.267 4.430 17.893 1.00 91.56 101 ARG A CA 1
ATOM 811 C C . ARG A 1 101 ? -6.740 3.077 17.366 1.00 91.56 101 ARG A C 1
ATOM 813 O O . ARG A 1 101 ? -7.142 3.011 16.210 1.00 91.56 101 ARG A O 1
ATOM 820 N N . ASP A 1 102 ? -6.792 2.042 18.200 1.00 90.75 102 ASP A N 1
ATOM 821 C CA . ASP A 1 102 ? -7.176 0.685 17.771 1.00 90.75 102 ASP A CA 1
ATOM 822 C C . ASP A 1 102 ? -8.653 0.570 17.353 1.00 90.75 102 ASP A C 1
ATOM 824 O O . ASP A 1 102 ? -9.029 -0.304 16.575 1.00 90.75 102 ASP A O 1
ATOM 828 N N . THR A 1 103 ? -9.501 1.485 17.830 1.00 93.38 103 THR A N 1
ATOM 829 C CA . THR A 1 103 ? -10.925 1.556 17.452 1.00 93.38 103 THR A CA 1
ATOM 830 C C . THR A 1 103 ? -11.194 2.533 16.307 1.00 93.38 103 THR A C 1
ATOM 832 O O . THR A 1 103 ? -12.291 2.539 15.741 1.00 93.38 103 THR A O 1
ATOM 835 N N . GLN A 1 104 ? -10.196 3.347 15.946 1.00 94.94 104 GLN A N 1
ATOM 836 C CA . GLN A 1 104 ? -10.277 4.361 14.896 1.00 94.94 104 GLN A CA 1
ATOM 837 C C . GLN A 1 104 ? -9.413 4.058 13.673 1.00 94.94 104 GLN A C 1
ATOM 839 O O . GLN A 1 104 ? -9.639 4.674 12.635 1.00 94.94 104 GLN A O 1
ATOM 844 N N . LEU A 1 105 ? -8.463 3.126 13.748 1.00 96.19 105 LEU A N 1
ATOM 845 C CA . LEU A 1 105 ? -7.611 2.732 12.633 1.00 96.19 105 LEU A CA 1
ATOM 846 C C . LEU A 1 105 ? -7.640 1.217 12.436 1.00 96.19 105 LEU A C 1
ATOM 848 O O . LEU A 1 105 ? -7.126 0.459 13.252 1.00 96.19 105 LEU A O 1
ATOM 852 N N . LEU A 1 106 ? -8.168 0.786 11.293 1.00 96.69 106 LEU A N 1
ATOM 853 C CA . LEU A 1 106 ? -8.059 -0.590 10.825 1.00 96.69 106 LEU A CA 1
ATOM 854 C C . LEU A 1 106 ? -7.069 -0.659 9.663 1.00 96.69 106 LEU A C 1
ATOM 856 O O . LEU A 1 106 ? -7.203 0.064 8.678 1.00 96.69 106 LEU A O 1
ATOM 860 N N . THR A 1 107 ? -6.099 -1.565 9.763 1.00 96.06 107 THR A N 1
ATOM 861 C CA . THR A 1 107 ? -5.164 -1.881 8.676 1.00 96.06 107 THR A CA 1
ATOM 862 C C . THR A 1 107 ? -5.464 -3.263 8.112 1.00 96.06 107 THR A C 1
ATOM 864 O O . THR A 1 107 ? -5.699 -4.206 8.870 1.00 96.06 107 THR A O 1
ATOM 867 N N . LEU A 1 108 ? -5.495 -3.375 6.784 1.00 95.62 108 LEU A N 1
ATOM 868 C CA . LEU A 1 108 ? -5.790 -4.615 6.060 1.00 95.62 108 LEU A CA 1
ATOM 869 C C . LEU A 1 108 ? -4.866 -4.771 4.851 1.00 95.62 108 LEU A C 1
ATOM 871 O O . LEU A 1 108 ? -4.308 -3.789 4.356 1.00 95.62 108 LEU A O 1
ATOM 875 N N . PHE A 1 109 ? -4.774 -5.998 4.345 1.00 95.88 109 PHE A N 1
ATOM 876 C CA . PHE A 1 109 ? -4.136 -6.317 3.073 1.00 95.88 109 PHE A CA 1
ATOM 877 C C . PHE A 1 109 ? -5.189 -6.549 1.988 1.00 95.88 109 PHE A C 1
ATOM 879 O O . PHE A 1 109 ? -6.207 -7.200 2.215 1.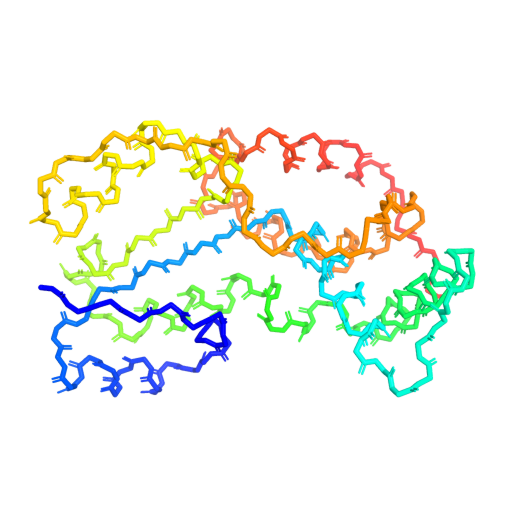00 95.88 109 PHE A O 1
ATOM 886 N N . PHE A 1 110 ? -4.945 -6.010 0.799 1.00 93.62 110 PHE A N 1
ATOM 887 C CA . PHE A 1 110 ? -5.805 -6.145 -0.373 1.00 93.62 110 PHE A CA 1
ATOM 888 C C . PHE A 1 110 ? -5.924 -7.607 -0.801 1.00 93.62 110 PHE A C 1
ATOM 890 O O . PHE A 1 110 ? -6.998 -8.041 -1.206 1.00 93.62 110 PHE A O 1
ATOM 897 N N . GLU A 1 111 ? -4.832 -8.359 -0.685 1.00 92.62 111 GLU A N 1
ATOM 898 C CA . GLU A 1 111 ? -4.745 -9.775 -1.039 1.00 92.62 111 GLU A CA 1
ATOM 899 C C . GLU A 1 111 ? -5.729 -10.644 -0.245 1.00 92.62 111 GLU A C 1
ATOM 901 O O . GLU A 1 111 ? -6.274 -11.598 -0.792 1.00 92.62 111 GLU A O 1
ATOM 906 N N . ASP A 1 112 ? -6.017 -10.259 1.000 1.00 90.12 112 ASP A N 1
ATOM 907 C CA . ASP A 1 112 ? -6.925 -10.980 1.893 1.00 90.12 112 ASP A CA 1
ATOM 908 C C . ASP A 1 112 ? -8.310 -10.322 1.979 1.00 90.12 112 ASP A C 1
ATOM 910 O O . ASP A 1 112 ? -9.189 -10.807 2.693 1.00 90.12 112 ASP A O 1
ATOM 914 N N . LEU A 1 113 ? -8.538 -9.199 1.286 1.00 89.44 113 LEU A N 1
ATOM 915 C CA . LEU A 1 113 ? -9.756 -8.397 1.434 1.00 89.44 113 LEU A CA 1
ATOM 916 C C . LEU A 1 113 ? -11.017 -9.161 1.011 1.00 89.44 113 LEU A C 1
ATOM 918 O O . LEU A 1 113 ? -12.073 -9.005 1.622 1.00 89.44 113 LEU A O 1
ATOM 922 N N . PHE A 1 114 ? -10.908 -9.988 -0.029 1.00 86.94 114 PHE A N 1
ATOM 923 C CA . PHE A 1 114 ? -12.035 -10.674 -0.665 1.00 86.94 114 PHE A CA 1
ATOM 924 C C . PHE A 1 114 ? -12.321 -12.043 -0.033 1.00 86.94 114 PHE A C 1
ATOM 926 O O . PHE A 1 114 ? -12.579 -13.021 -0.731 1.00 86.94 114 PHE A O 1
ATOM 933 N N . CYS A 1 115 ? -12.278 -12.122 1.297 1.00 89.75 115 CYS A N 1
ATOM 934 C CA . CYS A 1 115 ? -12.682 -13.305 2.052 1.00 89.75 115 CYS A CA 1
ATOM 935 C C . CYS A 1 115 ? -13.634 -12.938 3.197 1.00 89.75 115 CYS A C 1
ATOM 937 O O . CYS A 1 115 ? -13.694 -11.786 3.635 1.00 89.75 115 CYS A O 1
ATOM 939 N N . GLN A 1 116 ? -14.368 -13.933 3.705 1.00 92.19 116 GLN A N 1
ATOM 940 C CA . GLN A 1 116 ? -15.344 -13.717 4.776 1.00 92.19 116 GLN A CA 1
ATOM 941 C C . GLN A 1 116 ? -14.692 -13.157 6.050 1.00 92.19 116 GLN A C 1
ATOM 943 O O . GLN A 1 116 ? -15.220 -12.222 6.638 1.00 92.19 116 GLN A O 1
ATOM 948 N N . ALA A 1 117 ? -13.496 -13.633 6.415 1.00 92.62 117 ALA A N 1
ATOM 949 C CA . ALA A 1 117 ? -12.786 -13.158 7.603 1.00 92.62 117 ALA A CA 1
ATOM 950 C C . ALA A 1 117 ? -12.479 -11.647 7.556 1.00 92.62 117 ALA A C 1
ATOM 952 O O . ALA A 1 117 ? -12.633 -10.947 8.558 1.00 92.62 117 ALA A O 1
ATOM 953 N N . SER A 1 118 ? -12.090 -11.119 6.390 1.00 93.50 118 SER A N 1
ATOM 954 C CA . SER A 1 118 ? -11.872 -9.680 6.210 1.00 93.50 118 SER A CA 1
ATOM 955 C C . SER A 1 118 ? -13.180 -8.895 6.241 1.00 93.50 118 SER A C 1
ATOM 957 O O . SER A 1 118 ? -13.228 -7.834 6.864 1.00 93.50 118 SER A O 1
ATOM 959 N N . ALA A 1 119 ? -14.254 -9.417 5.637 1.00 93.62 119 ALA A N 1
ATOM 960 C CA . ALA A 1 119 ? -15.573 -8.791 5.709 1.00 93.62 119 ALA A CA 1
ATOM 961 C C . ALA A 1 119 ? -16.075 -8.686 7.159 1.00 93.62 119 ALA A C 1
ATOM 963 O O . ALA A 1 119 ? -16.495 -7.609 7.587 1.00 93.62 119 ALA A O 1
ATOM 964 N N . ASP A 1 120 ? -15.947 -9.762 7.938 1.00 95.00 120 ASP A N 1
ATOM 965 C CA . ASP A 1 120 ? -16.341 -9.804 9.349 1.00 95.00 120 ASP A CA 1
ATOM 966 C C . ASP A 1 120 ? -15.531 -8.806 10.183 1.00 95.00 120 ASP A C 1
ATOM 968 O O . ASP A 1 120 ? -16.091 -8.042 10.972 1.00 95.00 120 ASP A O 1
ATOM 972 N N . ARG A 1 121 ? -14.212 -8.744 9.959 1.00 95.62 121 ARG A N 1
ATOM 973 C CA . ARG A 1 121 ? -13.314 -7.808 10.649 1.00 95.62 121 ARG A CA 1
ATOM 974 C C . ARG A 1 121 ? -13.650 -6.348 10.339 1.00 95.62 121 ARG A C 1
ATOM 976 O O . ARG A 1 121 ? -13.627 -5.517 11.247 1.00 95.62 121 ARG A O 1
ATOM 983 N N . ILE A 1 122 ? -13.998 -6.032 9.088 1.00 95.50 122 ILE A N 1
ATOM 984 C CA . ILE A 1 122 ? -14.474 -4.696 8.695 1.00 95.50 122 ILE A CA 1
ATOM 985 C C . ILE A 1 122 ? -15.811 -4.388 9.373 1.00 95.50 122 ILE A C 1
ATOM 987 O O . ILE A 1 122 ? -15.959 -3.310 9.944 1.00 95.50 122 ILE A O 1
ATOM 991 N N . CYS A 1 123 ? -16.769 -5.320 9.359 1.00 95.31 123 CYS A N 1
ATOM 992 C CA . CYS A 1 123 ? -18.080 -5.109 9.977 1.00 95.31 123 CYS A CA 1
ATOM 993 C C . CYS A 1 123 ? -17.966 -4.862 11.484 1.00 95.31 123 CYS A C 1
ATOM 995 O O . CYS A 1 123 ? -18.547 -3.901 11.993 1.00 95.31 123 CYS A O 1
ATOM 997 N N . ALA A 1 124 ? -17.153 -5.663 12.177 1.00 95.75 124 ALA A N 1
ATOM 998 C CA . ALA A 1 124 ? -16.869 -5.500 13.598 1.00 95.75 124 ALA A CA 1
ATOM 999 C C . ALA A 1 124 ? -16.205 -4.147 13.896 1.00 95.75 124 ALA A C 1
ATOM 1001 O O . ALA A 1 124 ? -16.649 -3.424 14.786 1.00 95.75 124 ALA A O 1
ATOM 1002 N N . PHE A 1 125 ? -15.192 -3.761 13.112 1.00 96.12 125 PHE A N 1
ATOM 1003 C CA . PHE A 1 125 ? -14.535 -2.460 13.253 1.00 96.12 125 PHE A CA 1
ATOM 1004 C C . PHE A 1 125 ? -15.502 -1.295 13.035 1.00 96.12 125 PHE A C 1
ATOM 1006 O O . PHE A 1 125 ? -15.476 -0.317 13.781 1.00 96.12 125 PHE A O 1
ATOM 1013 N N . LEU A 1 126 ? -16.378 -1.388 12.036 1.00 93.75 126 LEU A N 1
ATOM 1014 C CA . LEU A 1 126 ? -17.373 -0.362 11.740 1.00 93.75 126 LEU A CA 1
ATOM 1015 C C . LEU A 1 126 ? -18.514 -0.342 12.770 1.00 93.75 126 LEU A C 1
ATOM 1017 O O . LEU A 1 126 ? -19.076 0.726 13.013 1.00 93.75 126 LEU A O 1
ATOM 1021 N N . GLY A 1 127 ? -18.794 -1.463 13.438 1.00 93.44 127 GLY A N 1
ATOM 1022 C CA . GLY A 1 127 ? -19.926 -1.621 14.353 1.00 93.44 127 GLY A CA 1
ATOM 1023 C C . GLY A 1 127 ? -21.245 -1.847 13.611 1.00 93.44 127 GLY A C 1
ATOM 1024 O O . GLY A 1 127 ? -22.277 -1.317 14.016 1.00 93.44 127 GLY A O 1
ATOM 1025 N N . ILE A 1 128 ? -21.201 -2.576 12.492 1.00 94.12 128 ILE A N 1
ATOM 1026 C CA . ILE A 1 128 ? -22.371 -2.914 11.668 1.00 94.12 128 ILE A CA 1
ATOM 1027 C C . ILE A 1 128 ? -22.637 -4.419 11.685 1.00 94.12 128 ILE A C 1
ATOM 1029 O O . ILE A 1 128 ? -21.771 -5.212 12.052 1.00 94.12 128 ILE A O 1
ATOM 1033 N N . ALA A 1 129 ? -23.843 -4.807 11.269 1.00 94.88 129 ALA A N 1
ATOM 1034 C CA . ALA A 1 129 ? -24.194 -6.211 11.106 1.00 94.88 129 ALA A CA 1
ATOM 1035 C C . ALA A 1 129 ? -23.265 -6.900 10.079 1.00 94.88 129 ALA A C 1
ATOM 1037 O O . ALA A 1 129 ? -22.889 -6.256 9.095 1.00 94.88 129 ALA A O 1
ATOM 1038 N N . PRO A 1 130 ? -22.912 -8.186 10.281 1.00 93.69 130 PRO A N 1
ATOM 1039 C CA . PRO A 1 130 ? -22.099 -8.941 9.333 1.00 93.69 130 PRO A CA 1
ATOM 1040 C C . PRO A 1 130 ? -22.710 -8.965 7.932 1.00 93.69 130 PRO A C 1
ATOM 1042 O O . PRO A 1 130 ? -23.931 -9.032 7.772 1.00 93.69 130 PRO A O 1
ATOM 1045 N N . VAL A 1 131 ? -21.847 -8.961 6.919 1.00 90.69 131 VAL A N 1
ATOM 1046 C CA . VAL A 1 131 ? -22.237 -9.094 5.512 1.00 90.69 131 VAL A CA 1
ATOM 1047 C C . VAL A 1 131 ? -21.533 -10.294 4.891 1.00 90.69 131 VAL A C 1
ATOM 1049 O O . VAL A 1 131 ? -20.378 -10.584 5.204 1.00 90.69 131 VAL A O 1
ATOM 1052 N N . THR A 1 132 ? -22.215 -10.993 3.988 1.00 89.12 132 THR A N 1
ATOM 1053 C CA . THR A 1 132 ? -21.602 -12.079 3.217 1.00 89.12 132 THR A CA 1
ATOM 1054 C C . THR A 1 132 ? -20.645 -11.498 2.179 1.00 89.12 132 THR A C 1
ATOM 1056 O O . THR A 1 132 ? -21.022 -10.614 1.406 1.00 89.12 132 THR A O 1
ATOM 1059 N N . ALA A 1 133 ? -19.406 -11.989 2.155 1.00 85.31 133 ALA A N 1
ATOM 1060 C CA . ALA A 1 133 ? -18.424 -11.578 1.162 1.00 85.31 133 ALA A CA 1
ATOM 1061 C C . ALA A 1 133 ? -18.848 -12.026 -0.250 1.00 85.31 133 ALA A C 1
ATOM 1063 O O . ALA A 1 133 ? -19.283 -13.158 -0.449 1.00 85.31 133 ALA A O 1
ATOM 1064 N N . ALA A 1 134 ? -18.684 -11.143 -1.237 1.00 78.75 134 ALA A N 1
ATOM 1065 C CA . ALA A 1 134 ? -18.936 -11.422 -2.652 1.00 78.75 134 ALA A CA 1
ATOM 1066 C C . ALA A 1 134 ? -17.623 -11.267 -3.451 1.00 78.75 134 ALA A C 1
ATOM 1068 O O . ALA A 1 134 ? -17.336 -10.170 -3.939 1.00 78.75 134 ALA A O 1
ATOM 1069 N N . PRO A 1 135 ? -16.792 -12.323 -3.546 1.00 70.12 135 PRO A N 1
ATOM 1070 C CA . PRO A 1 135 ? -15.427 -12.232 -4.076 1.00 70.12 135 PRO A CA 1
ATOM 1071 C C . PRO A 1 135 ? -15.352 -12.024 -5.598 1.00 70.12 135 PRO A C 1
ATOM 1073 O O . PRO A 1 135 ? -14.352 -11.518 -6.099 1.00 70.12 135 PRO A O 1
ATOM 1076 N N . ASP A 1 136 ? -16.413 -12.345 -6.340 1.00 66.75 136 ASP A N 1
ATOM 1077 C CA . ASP A 1 136 ? -16.359 -12.463 -7.805 1.00 66.75 136 ASP A CA 1
ATOM 1078 C C . ASP A 1 136 ? -16.515 -11.134 -8.570 1.00 66.75 136 ASP A C 1
ATOM 1080 O O . ASP A 1 136 ? -16.568 -11.111 -9.802 1.00 66.75 136 ASP A O 1
ATOM 1084 N N . LYS A 1 137 ? -16.590 -9.993 -7.871 1.00 60.50 137 LYS A N 1
ATOM 1085 C CA . LYS A 1 137 ? -16.812 -8.682 -8.499 1.00 60.50 137 LYS A CA 1
ATOM 1086 C C . LYS A 1 137 ? -15.522 -7.866 -8.585 1.00 60.50 137 LYS A C 1
ATOM 1088 O O . LYS A 1 137 ? -15.181 -7.115 -7.673 1.00 60.50 137 LYS A O 1
ATOM 1093 N N . VAL A 1 138 ? -14.844 -7.936 -9.731 1.00 64.88 138 VAL A N 1
ATOM 1094 C CA . VAL A 1 138 ? -13.696 -7.063 -10.031 1.00 64.88 138 VAL A CA 1
ATOM 1095 C C . VAL A 1 138 ? -14.189 -5.685 -10.475 1.00 64.88 138 VAL A C 1
ATOM 1097 O O . VAL A 1 138 ? -14.791 -5.535 -11.536 1.00 64.88 138 VAL A O 1
ATOM 1100 N N . ALA A 1 139 ? -13.906 -4.656 -9.678 1.00 60.88 139 ALA A N 1
ATOM 1101 C CA . ALA A 1 139 ? -14.128 -3.266 -10.063 1.00 60.88 139 ALA A CA 1
ATOM 1102 C C . ALA A 1 139 ? -12.868 -2.681 -10.729 1.00 60.88 139 ALA A C 1
ATOM 1104 O O . ALA A 1 139 ? -11.764 -2.831 -10.211 1.00 60.88 139 ALA A O 1
ATOM 1105 N N . ASN A 1 140 ? -13.042 -1.968 -11.847 1.00 63.75 140 ASN A N 1
ATOM 1106 C CA . ASN A 1 140 ? -11.993 -1.234 -12.575 1.00 63.75 140 ASN A CA 1
ATOM 1107 C C . ASN A 1 140 ? -10.827 -2.094 -13.117 1.00 63.75 140 ASN A C 1
ATOM 1109 O O . ASN A 1 140 ? -9.673 -1.888 -12.722 1.00 63.75 140 ASN A O 1
ATOM 1113 N N . PRO A 1 141 ? -11.074 -3.028 -14.057 1.00 68.06 141 PRO A N 1
ATOM 1114 C CA . PRO A 1 141 ? -9.990 -3.733 -14.732 1.00 68.06 141 PRO A CA 1
ATOM 1115 C C . PRO A 1 141 ? -9.172 -2.746 -15.585 1.00 68.06 141 PRO A C 1
ATOM 1117 O O . PRO A 1 141 ? -9.622 -2.266 -16.621 1.00 68.06 141 PRO A O 1
ATOM 1120 N N . GLY A 1 142 ? -7.960 -2.403 -15.141 1.00 65.19 142 GLY A N 1
ATOM 1121 C CA . GLY A 1 142 ? -7.010 -1.638 -15.958 1.00 65.19 142 GLY A CA 1
ATOM 1122 C C . GLY A 1 142 ? -6.402 -2.499 -17.071 1.00 65.19 142 GLY A C 1
ATOM 1123 O O . GLY A 1 142 ? -6.333 -3.718 -16.922 1.00 65.19 142 GLY A O 1
ATOM 1124 N N . ARG A 1 143 ? -5.887 -1.876 -18.145 1.00 73.31 143 ARG A N 1
ATOM 1125 C CA . ARG A 1 143 ? -5.257 -2.568 -19.291 1.00 73.31 143 ARG A CA 1
ATOM 1126 C C . ARG A 1 143 ? -4.241 -3.624 -18.819 1.00 73.31 143 ARG A C 1
ATOM 1128 O O . ARG A 1 143 ? -3.227 -3.232 -18.229 1.00 73.31 143 ARG A O 1
ATOM 1135 N N . PRO A 1 144 ? -4.495 -4.931 -19.016 1.00 74.25 144 PRO A N 1
ATOM 1136 C CA . PRO A 1 144 ? -3.658 -5.975 -18.444 1.00 74.25 144 PRO A CA 1
ATOM 1137 C C . PRO A 1 144 ? -2.270 -5.926 -19.076 1.00 74.25 144 PRO A C 1
ATOM 1139 O O . PRO A 1 144 ? -2.128 -5.924 -20.294 1.00 74.25 144 PRO A O 1
ATOM 1142 N N . LEU A 1 145 ? -1.249 -5.863 -18.228 1.00 84.00 145 LEU A N 1
ATOM 1143 C CA . LEU A 1 145 ? 0.144 -5.993 -18.625 1.00 84.00 145 LEU A CA 1
ATOM 1144 C C . LEU A 1 145 ? 0.859 -6.747 -17.506 1.00 84.00 145 LEU A C 1
ATOM 1146 O O . LEU A 1 145 ? 0.843 -6.305 -16.348 1.00 84.00 145 LEU A O 1
ATOM 1150 N N . ARG A 1 146 ? 1.434 -7.902 -17.852 1.00 89.31 146 ARG A N 1
ATOM 1151 C CA . ARG A 1 146 ? 2.244 -8.703 -16.929 1.00 89.31 146 ARG A CA 1
ATOM 1152 C C . ARG A 1 146 ? 3.407 -7.841 -16.439 1.00 89.31 146 ARG A C 1
ATOM 1154 O O . ARG A 1 146 ? 3.949 -7.064 -17.210 1.00 89.31 146 ARG A O 1
ATOM 1161 N N . LEU A 1 147 ? 3.760 -7.958 -15.164 1.00 92.88 147 LEU A N 1
ATOM 1162 C CA . LEU A 1 147 ? 4.937 -7.301 -14.606 1.00 92.88 147 LEU A CA 1
ATOM 1163 C C . LEU A 1 147 ? 6.205 -7.972 -15.176 1.00 92.88 147 LEU A C 1
ATOM 1165 O O . LEU A 1 147 ? 6.400 -9.157 -14.901 1.00 92.88 147 LEU A O 1
ATOM 1169 N N . PRO A 1 148 ? 7.046 -7.272 -15.961 1.00 94.56 148 PRO A N 1
ATOM 1170 C CA . PRO A 1 148 ? 8.304 -7.837 -16.446 1.00 94.56 148 PRO A CA 1
ATOM 1171 C C . PRO A 1 148 ? 9.304 -8.025 -15.299 1.00 94.56 148 PRO A C 1
ATOM 1173 O O . PRO A 1 148 ? 9.350 -7.198 -14.387 1.00 94.56 148 PRO A O 1
ATOM 1176 N N . GLU A 1 149 ? 10.151 -9.056 -15.370 1.00 93.94 149 GLU A N 1
ATOM 1177 C CA . GLU A 1 149 ? 11.127 -9.394 -14.314 1.00 93.94 149 GLU A CA 1
ATOM 1178 C C . GLU A 1 149 ? 12.079 -8.232 -13.989 1.00 93.94 149 GLU A C 1
ATOM 1180 O O . GLU A 1 149 ? 12.354 -7.945 -12.825 1.00 93.94 149 GLU A O 1
ATOM 1185 N N . GLU A 1 150 ? 12.538 -7.497 -15.009 1.00 94.06 150 GLU A N 1
ATOM 1186 C CA . GLU A 1 150 ? 13.392 -6.324 -14.792 1.00 94.06 150 GLU A CA 1
ATOM 1187 C C . GLU A 1 150 ? 12.659 -5.228 -14.003 1.00 94.06 150 GLU A C 1
ATOM 1189 O O . GLU A 1 150 ? 13.227 -4.617 -13.094 1.00 94.06 150 GLU A O 1
ATOM 1194 N N . ALA A 1 151 ? 11.391 -4.972 -14.339 1.00 95.56 151 ALA A N 1
ATOM 1195 C CA . ALA A 1 151 ? 10.588 -3.988 -13.627 1.00 95.56 151 ALA A CA 1
ATOM 1196 C C . ALA A 1 151 ? 10.332 -4.443 -12.186 1.00 95.56 151 ALA A C 1
ATOM 1198 O O . ALA A 1 151 ? 10.459 -3.635 -11.271 1.00 95.56 151 ALA A O 1
ATOM 1199 N N . GLU A 1 152 ? 10.026 -5.726 -11.979 1.00 96.06 152 GLU A N 1
ATOM 1200 C CA . GLU A 1 152 ? 9.869 -6.332 -10.655 1.00 96.06 152 GLU A CA 1
ATOM 1201 C C . GLU A 1 152 ? 11.113 -6.110 -9.787 1.00 96.06 152 GLU A C 1
ATOM 1203 O O . GLU A 1 152 ? 10.991 -5.563 -8.6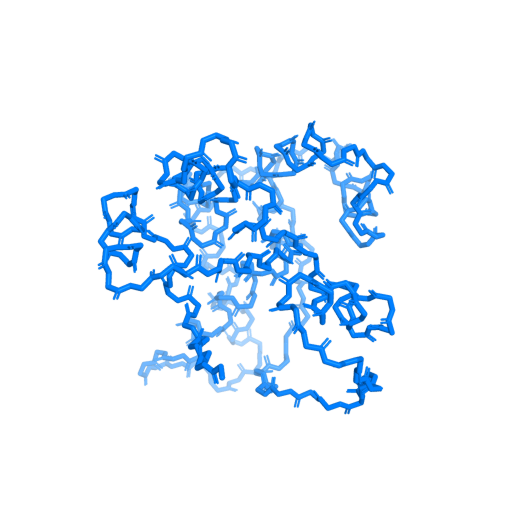90 1.00 96.06 152 GLU A O 1
ATOM 1208 N N . ALA A 1 153 ? 12.303 -6.448 -10.291 1.00 95.25 153 ALA A N 1
ATOM 1209 C CA . ALA A 1 153 ? 13.553 -6.301 -9.548 1.00 95.25 153 ALA A CA 1
ATOM 1210 C C . ALA A 1 153 ? 13.852 -4.837 -9.180 1.00 95.25 153 ALA A C 1
ATOM 1212 O O . ALA A 1 153 ? 14.193 -4.543 -8.035 1.00 95.25 153 ALA A O 1
ATOM 1213 N N . ARG A 1 154 ? 13.680 -3.899 -10.123 1.00 95.50 154 ARG A N 1
ATOM 1214 C CA . ARG A 1 154 ? 13.925 -2.460 -9.891 1.00 95.50 154 ARG A CA 1
ATOM 1215 C C . ARG A 1 154 ? 12.920 -1.837 -8.926 1.00 95.50 154 ARG A C 1
ATOM 1217 O O . ARG A 1 154 ? 13.293 -1.022 -8.084 1.00 95.50 154 ARG A O 1
ATOM 1224 N N . LEU A 1 155 ? 11.643 -2.196 -9.056 1.00 96.25 155 LEU A N 1
ATOM 1225 C CA . LEU A 1 155 ? 10.606 -1.715 -8.147 1.00 96.25 155 LEU A CA 1
ATOM 1226 C C . LEU A 1 155 ? 10.809 -2.280 -6.744 1.00 96.25 155 LEU A C 1
ATOM 1228 O O . LEU A 1 155 ? 10.671 -1.533 -5.781 1.00 96.25 155 LEU A O 1
ATOM 1232 N N . TYR A 1 156 ? 11.155 -3.564 -6.628 1.00 96.00 156 TYR A N 1
ATOM 1233 C CA . TYR A 1 156 ? 11.443 -4.188 -5.342 1.00 96.00 156 TYR A CA 1
ATOM 1234 C C . TYR A 1 156 ? 12.632 -3.524 -4.652 1.00 96.00 156 TYR A C 1
ATOM 1236 O O . TYR A 1 156 ? 12.515 -3.143 -3.491 1.00 96.00 156 TYR A O 1
ATOM 1244 N N . ASP A 1 157 ? 13.736 -3.322 -5.376 1.00 95.00 157 ASP A N 1
ATOM 1245 C CA . ASP A 1 157 ? 14.934 -2.661 -4.854 1.00 95.00 157 ASP A CA 1
ATOM 1246 C C . ASP A 1 157 ? 14.612 -1.281 -4.260 1.00 95.00 157 ASP A C 1
ATOM 1248 O O . ASP A 1 157 ? 14.886 -1.029 -3.087 1.00 95.00 157 ASP A O 1
ATOM 1252 N N . GLY A 1 158 ? 13.900 -0.436 -5.014 1.00 94.19 158 GLY A N 1
ATOM 1253 C CA . GLY A 1 158 ? 13.476 0.887 -4.543 1.00 94.19 158 GLY A CA 1
ATOM 1254 C C . GLY A 1 158 ? 12.380 0.880 -3.466 1.00 94.19 158 GLY A C 1
ATOM 1255 O O . GLY A 1 158 ? 12.066 1.932 -2.917 1.00 94.19 158 GLY A O 1
ATOM 1256 N N . LEU A 1 159 ? 11.769 -0.270 -3.165 1.00 95.81 159 LEU A N 1
ATOM 1257 C CA . LEU A 1 159 ? 10.710 -0.417 -2.157 1.00 95.81 159 LEU A CA 1
ATOM 1258 C C . LEU A 1 159 ? 11.120 -1.312 -0.980 1.00 95.81 159 LEU A C 1
ATOM 1260 O O . LEU A 1 159 ? 10.285 -1.588 -0.116 1.00 95.81 159 LEU A O 1
ATOM 1264 N N . ARG A 1 160 ? 12.392 -1.730 -0.888 1.00 94.38 160 ARG A N 1
ATOM 1265 C CA . ARG A 1 160 ? 12.905 -2.590 0.197 1.00 94.38 160 ARG A CA 1
ATOM 1266 C C . ARG A 1 160 ? 12.542 -2.073 1.588 1.00 94.38 160 ARG A C 1
ATOM 1268 O O . ARG A 1 160 ? 12.109 -2.853 2.432 1.00 94.38 160 ARG A O 1
ATOM 1275 N N . ALA A 1 161 ? 12.644 -0.762 1.809 1.00 94.25 161 ALA A N 1
ATOM 1276 C CA . ALA A 1 161 ? 12.288 -0.136 3.083 1.00 94.25 161 ALA A CA 1
ATOM 1277 C C . ALA A 1 161 ? 10.813 -0.358 3.474 1.00 94.25 161 ALA A C 1
ATOM 1279 O O . ALA A 1 161 ? 10.501 -0.498 4.653 1.00 94.25 161 ALA A O 1
ATOM 1280 N N . GLN A 1 162 ? 9.909 -0.446 2.495 1.00 95.88 162 GLN A N 1
ATOM 1281 C CA . GLN A 1 162 ? 8.477 -0.644 2.734 1.00 95.88 162 GLN A CA 1
ATOM 1282 C C . GLN A 1 162 ? 8.154 -2.101 3.076 1.00 95.88 162 GLN A C 1
ATOM 1284 O O . GLN A 1 162 ? 7.324 -2.351 3.950 1.00 95.88 162 GLN A O 1
ATOM 1289 N N . TYR A 1 163 ? 8.848 -3.059 2.453 1.00 96.56 163 TYR A N 1
ATOM 1290 C CA . TYR A 1 163 ? 8.777 -4.466 2.860 1.00 96.56 163 TYR A CA 1
ATOM 1291 C C . TYR A 1 163 ? 9.341 -4.663 4.270 1.00 96.56 163 TYR A C 1
ATOM 1293 O O . TYR A 1 163 ? 8.678 -5.279 5.099 1.00 96.56 163 TYR A O 1
ATOM 1301 N N . ALA A 1 164 ? 10.502 -4.071 4.570 1.00 96.25 164 ALA A N 1
ATOM 1302 C CA . ALA A 1 164 ? 11.111 -4.139 5.898 1.00 96.25 164 ALA A CA 1
ATOM 1303 C C . ALA A 1 164 ? 10.206 -3.526 6.982 1.00 96.25 164 ALA A C 1
ATOM 1305 O O . ALA A 1 164 ? 10.020 -4.118 8.042 1.00 96.25 164 ALA A O 1
ATOM 1306 N N . PHE A 1 165 ? 9.590 -2.372 6.704 1.00 97.06 165 PHE A N 1
ATOM 1307 C CA . PHE A 1 165 ? 8.605 -1.764 7.599 1.00 97.06 165 PHE A CA 1
ATOM 1308 C C . PHE A 1 165 ? 7.393 -2.680 7.829 1.00 97.06 165 PHE A C 1
ATOM 1310 O O . PHE A 1 165 ? 6.975 -2.872 8.971 1.00 97.06 165 PHE A O 1
ATOM 1317 N N . ALA A 1 166 ? 6.830 -3.258 6.764 1.00 97.12 166 ALA A N 1
ATOM 1318 C CA . ALA A 1 166 ? 5.676 -4.143 6.880 1.00 97.12 166 ALA A CA 1
ATOM 1319 C C . ALA A 1 166 ? 6.016 -5.416 7.671 1.00 97.12 166 ALA A C 1
ATOM 1321 O O . ALA A 1 166 ? 5.244 -5.820 8.538 1.00 97.12 166 ALA A O 1
ATOM 1322 N N . GLU A 1 167 ? 7.182 -6.017 7.431 1.00 97.38 167 GLU A N 1
ATOM 1323 C CA . GLU A 1 167 ? 7.659 -7.174 8.190 1.00 97.38 167 GLU A CA 1
ATOM 1324 C C . GLU A 1 167 ? 7.884 -6.832 9.667 1.00 97.38 167 GLU A C 1
ATOM 1326 O O . GLU A 1 167 ? 7.423 -7.571 10.533 1.00 97.38 167 GLU A O 1
ATOM 1331 N N . ALA A 1 168 ? 8.514 -5.694 9.971 1.00 97.88 168 ALA A N 1
ATOM 1332 C CA . ALA A 1 168 ? 8.713 -5.245 11.349 1.00 97.88 168 ALA A CA 1
ATOM 1333 C C . ALA A 1 168 ? 7.382 -5.000 12.080 1.00 97.88 168 ALA A C 1
ATOM 1335 O O . ALA A 1 168 ? 7.274 -5.257 13.278 1.00 97.88 168 ALA A O 1
ATOM 1336 N N . ARG A 1 169 ? 6.362 -4.514 11.362 1.00 96.19 169 ARG A N 1
ATOM 1337 C CA . ARG A 1 169 ? 5.055 -4.173 11.933 1.00 96.19 169 ARG A CA 1
ATOM 1338 C C . ARG A 1 169 ? 4.125 -5.372 12.107 1.00 96.19 169 ARG A C 1
ATOM 1340 O O . ARG A 1 169 ? 3.423 -5.449 13.110 1.00 96.19 169 ARG A O 1
ATOM 1347 N N . PHE A 1 170 ? 4.062 -6.260 11.119 1.00 96.31 170 PHE A N 1
ATOM 1348 C CA . PHE A 1 170 ? 3.074 -7.346 11.067 1.00 96.31 170 PHE A CA 1
ATOM 1349 C C . PHE A 1 170 ? 3.689 -8.736 11.282 1.00 96.31 170 PHE A C 1
ATOM 1351 O O . PHE A 1 170 ? 2.958 -9.715 11.427 1.00 96.31 170 PHE A O 1
ATOM 1358 N N . GLY A 1 171 ? 5.021 -8.829 11.318 1.00 97.25 171 GLY A N 1
ATOM 1359 C CA . GLY A 1 171 ? 5.766 -10.083 11.306 1.00 97.25 171 GLY A CA 1
ATOM 1360 C C . GLY A 1 171 ? 5.729 -10.757 9.932 1.00 97.25 171 GLY A C 1
ATOM 1361 O O . GLY A 1 171 ? 4.737 -10.677 9.208 1.00 97.25 171 GLY A O 1
ATOM 1362 N N . ARG A 1 172 ? 6.789 -11.495 9.573 1.00 95.06 172 ARG A N 1
ATOM 1363 C CA . ARG A 1 172 ? 6.871 -12.178 8.266 1.00 95.06 172 ARG A CA 1
ATOM 1364 C C . ARG A 1 172 ? 5.669 -13.083 8.005 1.00 95.06 172 ARG A C 1
ATOM 1366 O O . ARG A 1 172 ? 5.106 -13.036 6.921 1.00 95.06 172 ARG A O 1
ATOM 1373 N N . ALA A 1 173 ? 5.248 -13.874 8.993 1.00 94.88 173 ALA A N 1
ATOM 1374 C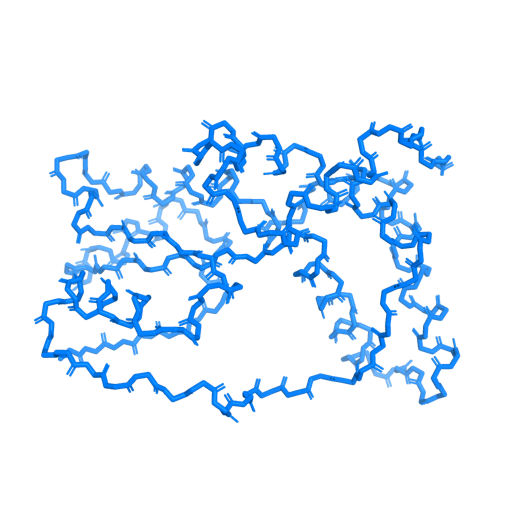 CA . ALA A 1 173 ? 4.104 -14.781 8.865 1.00 94.88 173 ALA A CA 1
ATOM 1375 C C . ALA A 1 173 ? 2.752 -14.053 8.717 1.00 94.88 173 ALA A C 1
ATOM 1377 O O . ALA A 1 173 ? 1.819 -14.630 8.165 1.00 94.88 173 ALA A O 1
ATOM 1378 N N . GLY A 1 174 ? 2.657 -12.800 9.180 1.00 94.25 174 GLY A N 1
ATOM 1379 C CA . GLY A 1 174 ? 1.459 -11.967 9.073 1.00 94.25 174 GLY A CA 1
ATOM 1380 C C . GLY A 1 174 ? 1.318 -11.232 7.737 1.00 94.25 174 GLY A C 1
ATOM 1381 O O . GLY A 1 174 ? 0.256 -10.676 7.472 1.00 94.25 174 GLY A O 1
ATOM 1382 N N . LEU A 1 175 ? 2.354 -11.224 6.890 1.00 96.81 175 LEU A N 1
ATOM 1383 C CA . LEU A 1 175 ? 2.280 -10.660 5.538 1.00 96.81 175 LEU A CA 1
ATOM 1384 C C . LEU A 1 175 ? 1.587 -11.628 4.569 1.00 96.81 175 LEU A C 1
ATOM 1386 O O . LEU A 1 175 ? 1.790 -12.834 4.710 1.00 96.81 175 LEU A O 1
ATOM 1390 N N . PRO A 1 176 ? 0.864 -11.154 3.539 1.00 96.19 176 PRO A N 1
ATOM 1391 C CA . PRO A 1 176 ? 0.261 -12.027 2.532 1.00 96.19 176 PRO A CA 1
ATOM 1392 C C . PRO A 1 176 ? 1.287 -12.895 1.793 1.00 96.19 176 PRO A C 1
ATOM 1394 O O . PRO A 1 176 ? 2.438 -12.496 1.603 1.00 96.19 176 PRO A O 1
ATOM 1397 N N . ALA A 1 177 ? 0.860 -14.068 1.312 1.00 95.19 177 ALA A N 1
ATOM 1398 C CA . ALA A 1 177 ? 1.745 -15.035 0.651 1.00 95.19 177 ALA A CA 1
ATOM 1399 C C . ALA A 1 177 ? 2.546 -14.418 -0.506 1.00 95.19 177 ALA A C 1
ATOM 1401 O O . ALA A 1 177 ? 3.767 -14.536 -0.528 1.00 95.19 177 ALA A O 1
ATOM 1402 N N . VAL A 1 178 ? 1.891 -13.649 -1.383 1.00 94.62 178 VAL A N 1
ATOM 1403 C CA . VAL A 1 178 ? 2.556 -13.011 -2.532 1.00 94.62 178 VAL A CA 1
ATOM 1404 C C . VAL A 1 178 ? 3.676 -12.044 -2.123 1.00 94.62 178 VAL A C 1
ATOM 1406 O O . VAL A 1 178 ? 4.687 -11.957 -2.819 1.00 94.62 178 VAL A O 1
ATOM 1409 N N . TRP A 1 179 ? 3.551 -11.366 -0.973 1.00 96.88 179 TRP A N 1
ATOM 1410 C CA . TRP A 1 179 ? 4.603 -10.486 -0.457 1.00 96.88 179 TRP A CA 1
ATOM 1411 C C . TRP A 1 179 ? 5.800 -11.326 -0.016 1.00 96.88 179 TRP A C 1
ATOM 1413 O O . TRP A 1 179 ? 6.930 -11.055 -0.419 1.00 96.88 179 TRP A O 1
ATOM 1423 N N . ARG A 1 180 ? 5.547 -12.378 0.776 1.00 96.81 180 ARG A N 1
ATOM 1424 C CA . ARG A 1 180 ? 6.591 -13.275 1.297 1.00 96.81 180 ARG A CA 1
ATOM 1425 C C . ARG A 1 180 ? 7.333 -13.990 0.174 1.00 96.81 180 ARG A C 1
ATOM 1427 O O . ARG A 1 180 ? 8.559 -14.068 0.225 1.00 96.81 180 ARG A O 1
ATOM 1434 N N . ASP A 1 181 ? 6.607 -14.460 -0.836 1.00 96.12 181 ASP A N 1
ATOM 1435 C CA . ASP A 1 181 ? 7.165 -15.155 -1.996 1.00 96.12 181 ASP A CA 1
ATOM 1436 C C . ASP A 1 181 ? 8.018 -14.206 -2.845 1.00 96.12 181 ASP A C 1
ATOM 1438 O O . ASP A 1 181 ? 9.096 -14.573 -3.314 1.00 96.12 181 ASP A O 1
ATOM 1442 N N . ARG A 1 182 ? 7.579 -12.953 -3.028 1.00 95.88 182 ARG A N 1
ATOM 1443 C CA . ARG A 1 182 ? 8.373 -11.927 -3.717 1.00 95.88 182 ARG A CA 1
ATOM 1444 C C . ARG A 1 182 ? 9.642 -11.584 -2.940 1.00 95.88 182 ARG A C 1
ATOM 1446 O O . ARG A 1 182 ? 10.715 -11.573 -3.540 1.00 95.88 182 ARG A O 1
ATOM 1453 N N . MET A 1 183 ? 9.530 -11.352 -1.632 1.00 96.19 183 MET A N 1
ATOM 1454 C CA . MET A 1 183 ? 10.681 -11.097 -0.764 1.00 96.19 183 MET A CA 1
ATOM 1455 C C . MET A 1 183 ? 11.682 -12.251 -0.847 1.00 96.19 183 MET A C 1
ATOM 1457 O O . MET A 1 183 ? 12.835 -12.024 -1.187 1.00 96.19 183 MET A O 1
ATOM 1461 N N . ALA A 1 184 ? 11.231 -13.496 -0.670 1.00 95.31 184 ALA A N 1
ATOM 1462 C CA . ALA A 1 184 ? 12.099 -14.672 -0.740 1.00 95.31 184 ALA A CA 1
ATOM 1463 C C . ALA A 1 184 ? 12.824 -14.806 -2.093 1.00 95.31 184 ALA A C 1
ATOM 1465 O O . ALA A 1 184 ? 14.000 -15.162 -2.126 1.00 95.31 184 ALA A O 1
ATOM 1466 N N . ARG A 1 185 ? 12.152 -14.488 -3.211 1.00 94.88 185 ARG A N 1
ATOM 1467 C CA . ARG A 1 185 ? 12.763 -14.531 -4.551 1.00 94.88 185 ARG A CA 1
ATOM 1468 C C . ARG A 1 185 ? 13.794 -13.424 -4.781 1.00 94.88 185 ARG A C 1
ATOM 1470 O O . ARG A 1 185 ? 14.788 -13.675 -5.451 1.00 94.88 185 ARG A O 1
ATOM 1477 N N . LEU A 1 186 ? 13.559 -12.212 -4.274 1.00 94.38 186 LEU A N 1
ATOM 1478 C CA . LEU A 1 186 ? 14.343 -11.019 -4.631 1.00 94.38 186 LEU A CA 1
ATOM 1479 C C . LEU A 1 186 ? 15.326 -10.560 -3.542 1.00 94.38 186 LEU A C 1
ATOM 1481 O O . LEU A 1 186 ? 16.217 -9.764 -3.825 1.00 94.38 186 LEU A O 1
ATOM 1485 N N . GLU A 1 187 ? 15.217 -11.059 -2.308 1.00 89.44 187 GLU A N 1
ATOM 1486 C CA . GLU A 1 187 ? 16.177 -10.782 -1.228 1.00 89.44 187 GLU A CA 1
ATOM 1487 C C . GLU A 1 187 ? 17.593 -11.248 -1.585 1.00 89.44 187 GLU A C 1
ATOM 1489 O O . GLU A 1 187 ? 18.554 -10.543 -1.274 1.00 89.44 187 GLU A O 1
ATOM 1494 N N . CYS A 1 188 ? 17.702 -12.391 -2.269 1.00 80.25 188 CYS A N 1
ATOM 1495 C CA . CYS A 1 188 ? 18.963 -13.009 -2.684 1.00 80.25 188 CYS A CA 1
ATOM 1496 C C . CYS A 1 188 ? 19.484 -12.517 -4.04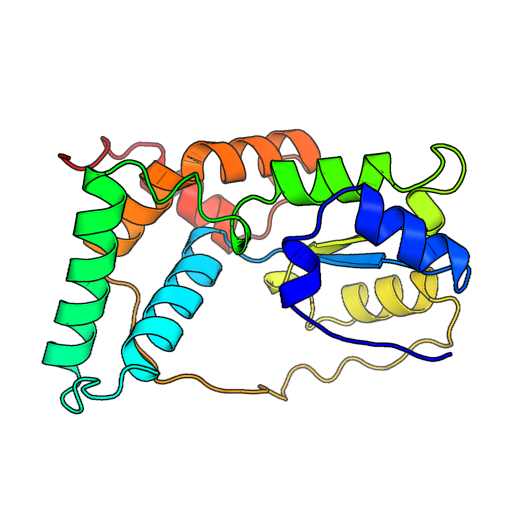5 1.00 80.25 188 CYS A C 1
ATOM 1498 O O . CYS A 1 188 ? 20.583 -12.898 -4.449 1.00 80.25 188 CYS A O 1
ATOM 1500 N N . VAL A 1 189 ? 18.715 -11.696 -4.766 1.00 81.50 189 VAL A N 1
ATOM 1501 C CA . VAL A 1 189 ? 19.112 -11.161 -6.075 1.00 81.50 189 VAL A CA 1
ATOM 1502 C C . VAL A 1 189 ? 19.864 -9.845 -5.857 1.00 81.50 189 VAL A C 1
ATOM 1504 O O . VAL A 1 189 ? 19.354 -8.968 -5.153 1.00 81.50 189 VAL A O 1
ATOM 1507 N N . PRO A 1 190 ? 21.072 -9.671 -6.428 1.00 81.19 190 PRO A N 1
ATOM 1508 C CA . PRO A 1 190 ? 21.794 -8.412 -6.312 1.00 81.19 190 PRO A CA 1
ATOM 1509 C C . PRO A 1 190 ? 20.979 -7.266 -6.931 1.00 81.19 190 PRO A C 1
ATOM 1511 O O . PRO A 1 190 ? 20.298 -7.474 -7.941 1.00 81.19 190 PRO A O 1
ATOM 1514 N N . PRO A 1 191 ? 21.050 -6.052 -6.358 1.00 81.25 191 PRO A N 1
ATOM 1515 C CA . PRO A 1 191 ? 20.276 -4.924 -6.851 1.00 81.25 191 PRO A CA 1
ATOM 1516 C C . PRO A 1 191 ? 20.646 -4.610 -8.312 1.00 81.25 191 PRO A C 1
ATOM 1518 O O . PRO A 1 191 ? 21.824 -4.689 -8.687 1.00 81.25 191 PRO A O 1
ATOM 1521 N N . PRO A 1 192 ? 19.665 -4.262 -9.166 1.00 82.56 192 PRO A N 1
ATOM 1522 C CA . PRO A 1 192 ? 19.931 -3.931 -10.558 1.00 82.56 192 PRO A CA 1
ATOM 1523 C C . PRO A 1 192 ? 20.808 -2.679 -10.662 1.00 82.56 192 PRO A C 1
ATOM 1525 O O . PRO A 1 192 ? 20.727 -1.766 -9.839 1.00 82.56 192 PRO A O 1
ATOM 1528 N N . ARG A 1 193 ? 21.645 -2.613 -11.707 1.00 79.62 193 ARG A N 1
ATOM 1529 C CA . ARG A 1 193 ? 22.491 -1.437 -11.957 1.00 79.62 193 ARG A CA 1
ATOM 1530 C C . ARG A 1 193 ? 21.627 -0.187 -12.145 1.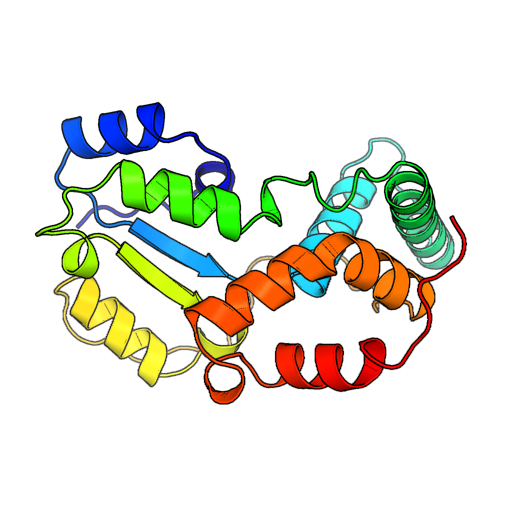00 79.62 193 ARG A C 1
ATOM 1532 O O . ARG A 1 193 ? 20.600 -0.243 -12.835 1.00 79.62 193 ARG A O 1
ATOM 1539 N N . ARG A 1 194 ? 22.076 0.904 -11.529 1.00 73.75 194 ARG A N 1
ATOM 1540 C CA . ARG A 1 194 ? 21.493 2.242 -11.652 1.00 73.75 194 ARG A CA 1
ATOM 1541 C C . ARG A 1 194 ? 21.741 2.806 -13.042 1.00 73.75 194 ARG A C 1
ATOM 1543 O O . ARG A 1 194 ? 22.880 2.653 -13.536 1.00 73.75 194 ARG A O 1
#

Secondary structure (DSSP, 8-state):
------GGGGG--HHHHHHHHHHS---EEEEE--HHHHHHHHHHHHHHTSTT---SHHHHHHHHHHHHHHHHHTT-STT-GGG-HHHHHHHHHTTS-TTTHHHHEEEEEGGGTTSHHHHHHHHHHHT-------TT------------HHHHHHHHHHHHHHHHHHHHHH-GGGS-HHHHHHHHHHTTSPPPP-

Foldseek 3Di:
DDDDDDLVLLLDALVVLLVVCVVDVAADEAEDEQLLVVVLVVLLVVLCPDPCRDPDLVVNVVSSLVVLVVCLVVLNLLVPSSSPNVRSVVRNCSNDDPVCCVLRYHYYYPLPCQDQVNQVVVCVSVVHDGDDGDNPDDDDDGDDDDQDPSSLLSSCVSNVVVLVVCCVVQNLVRDDPVNNVSCVVRVPPPRDDD

pLDDT: mean 90.81, std 7.31, range [60.5, 97.88]

Sequence (194 aa):
MICDITPAYGVLNTIIYKEMQRVAPAKFLFLMRDPVDRLWSQVRMGVAARAKAPEDPADFEAACLAWVRERHRTDKIENIHRADYARTLEKLENALPVETRDTQLLTLFFEDLFCQASADRICAFLGIAPVTAAPDKVANPGRPLRLPEEAEARLYDGLRAQYAFAEARFGRAGLPAVWRDRMARLECVPPPRR